Protein AF-A0A5Y0TAV6-F1 (afdb_monomer)

Mean predicted aligned error: 6.39 Å

pLDDT: mean 89.11, std 6.35, range [50.03, 96.44]

Solvent-accessible surface area (backbone atoms only — not comparable to full-atom values): 18145 Å² total; per-residue (Å²): 131,58,74,68,63,54,50,51,53,52,51,52,43,50,52,51,19,50,48,30,48,45,53,64,70,68,52,81,87,60,76,50,45,50,43,40,56,55,50,22,48,54,31,50,51,54,51,39,50,61,53,53,46,44,41,43,41,61,71,71,67,50,65,44,60,83,47,82,19,27,3,62,77,58,54,68,76,37,72,18,38,61,41,57,58,70,48,45,49,19,23,52,49,36,69,60,61,59,66,50,58,57,51,18,51,60,63,46,41,58,33,11,49,44,63,53,49,50,41,47,58,50,29,19,64,72,42,20,57,47,51,30,52,50,36,23,52,54,13,27,76,55,64,23,37,39,63,26,56,52,42,21,74,76,66,34,68,70,55,10,52,52,41,37,52,51,52,50,53,50,49,53,53,51,50,51,54,52,49,51,53,51,30,65,69,30,39,73,23,22,34,52,40,40,28,55,59,52,45,53,63,51,11,36,49,47,16,47,35,46,68,69,75,44,64,83,52,56,69,61,50,50,54,52,47,51,54,52,50,53,45,32,56,56,51,12,50,55,34,45,71,30,87,81,52,18,66,82,32,47,37,52,50,69,58,44,48,53,50,50,54,53,49,50,52,53,57,73,73,46,40,36,61,38,42,56,36,33,35,23,29,54,49,28,55,58,55,53,48,50,54,51,50,51,52,54,48,35,67,72,67,47,47,65,45,85,68,48,55,63,39,88,28,48,78,13,75,28,91,87,58,74,49,46,57,73,69,49,49,56,63,49,35,13,49,66,11,52,42,73,66,45,34,46,46,23,8,51,50,52,18,17,25,33,56,21,51,69,65,113

Organism: Salmonella blockley (NCBI:txid57741)

Secondary structure (DSSP, 8-state):
--HHHHHHHHHHHHHHHHHHHHHHHH--SS--BHHHHHHHHHHHHHHHIIIIIHHIIIIIS---TTSBPHHHHT--SSSS----HHHHHHHHHHHH-SSHHHHHHHHHGGG-HHHHHHHHHHHIIIIIHHHHHHHHHHHHHTTT--HHHHHHHHH-HHHHHHHHHHHHHHHHHHHHHHHHHHHHHHTT-HHHHHHHHHHHHHHHHHHHIIIIISTT-HHHHHHHHHHHHHHHHHHHHHHHH-TTTGGGT---HHHHHHHHHHHHHHHHHS-TTTTHHHHHHHHHHHHHHHHHHHHHHHHHH--B--S-SS-GGGGS--SS--S-HHHHHHHHTHHHHS-HHHHHHHHHTGGGT-SBGGG-

Foldseek 3Di:
DDPVVVVVVLVVLVVLLVVLVCCVVVPAPDFAWVLSLLSNLVSLVVNLCVPVVCCCCCPVLNFDQVDFWLLRVVVPLFQQHADDLLLLVLLLCLLLPACLQVQLQVLVCLFPNQLLSCLLRCLARPPAVSLLLVLLSLLRVVSLDFPLVSLCVPVHDVRSVVSVVVLVVVVVVVCVVRLVVLLVVQAQQQLSQQLVVQLQVLLLVLLCCCPPVDPPPVVVSLVVLQVVSVVSNVVSVVQCPDPVNSVVRNDHSVVSSVVVVVVVVVCVPGGCSRGSSSSSSSVSCVVVVVVVVVSVVSVVVRDGDPTRRGDPCCPQPGPSGGDHCPPVSCVSSCSNRPDPSSSRCSRHRSSSHHRGSVSD

Structure (mmCIF, N/CA/C/O backbone):
data_AF-A0A5Y0TAV6-F1
#
_entry.id   AF-A0A5Y0TAV6-F1
#
loop_
_atom_site.group_PDB
_atom_site.id
_atom_site.type_symbol
_atom_site.label_atom_id
_atom_site.label_alt_id
_atom_site.label_comp_id
_atom_site.label_asym_id
_atom_site.label_entity_id
_atom_site.label_seq_id
_atom_site.pdbx_PDB_ins_code
_atom_site.Cartn_x
_atom_site.Cartn_y
_atom_site.Cartn_z
_atom_site.occupancy
_atom_site.B_iso_or_equiv
_atom_site.auth_seq_id
_atom_site.auth_comp_id
_atom_site.auth_asym_id
_atom_site.auth_atom_id
_atom_site.pdbx_PDB_model_num
ATOM 1 N N . MET A 1 1 ? -27.137 -18.743 0.165 1.00 50.03 1 MET A N 1
ATOM 2 C CA . MET A 1 1 ? -27.160 -18.630 1.646 1.00 50.03 1 MET A CA 1
ATOM 3 C C . MET A 1 1 ? -28.396 -17.861 2.091 1.00 50.03 1 MET A C 1
ATOM 5 O O . MET A 1 1 ? -28.483 -16.670 1.796 1.00 50.03 1 MET A O 1
ATOM 9 N N . ASN A 1 2 ? -29.324 -18.526 2.786 1.00 58.34 2 ASN A N 1
ATOM 10 C CA . ASN A 1 2 ? -30.492 -17.893 3.414 1.00 58.34 2 ASN A CA 1
ATOM 11 C C . ASN A 1 2 ? -30.077 -16.768 4.377 1.00 58.34 2 ASN A C 1
ATOM 13 O O . ASN A 1 2 ? -29.002 -16.830 4.979 1.00 58.34 2 ASN A O 1
ATOM 17 N N . LYS A 1 3 ? -30.931 -15.741 4.526 1.00 66.81 3 LYS A N 1
ATOM 18 C CA . LYS A 1 3 ? -30.677 -14.564 5.382 1.00 66.81 3 LYS A CA 1
ATOM 19 C C . LYS A 1 3 ? -30.266 -14.969 6.808 1.00 66.81 3 LYS A C 1
ATOM 21 O O . LYS A 1 3 ? -29.287 -14.433 7.311 1.00 66.81 3 LYS A O 1
ATOM 26 N N . SER A 1 4 ? -30.907 -15.983 7.392 1.00 68.50 4 SER A N 1
ATOM 27 C CA . SER A 1 4 ? -30.602 -16.493 8.741 1.00 68.50 4 SER A CA 1
ATOM 28 C C . SER A 1 4 ? -29.191 -17.079 8.875 1.00 68.50 4 SER A C 1
ATOM 30 O O . SER A 1 4 ? -28.500 -16.804 9.851 1.00 68.50 4 SER A O 1
ATOM 32 N N . GLY A 1 5 ? -28.708 -17.807 7.861 1.00 73.50 5 GLY A N 1
ATOM 33 C CA . GLY A 1 5 ? -27.348 -18.360 7.862 1.00 73.50 5 GLY A CA 1
ATOM 34 C C . GLY A 1 5 ? -26.266 -17.279 7.793 1.00 73.50 5 GLY A C 1
ATOM 35 O O . GLY A 1 5 ? -25.196 -17.439 8.367 1.00 73.50 5 GLY A O 1
ATOM 36 N N . LYS A 1 6 ? -26.553 -16.140 7.146 1.00 77.19 6 LYS A N 1
ATOM 37 C CA . LYS A 1 6 ? -25.634 -14.992 7.145 1.00 77.19 6 LYS A CA 1
ATOM 38 C C . LYS A 1 6 ? -25.535 -14.354 8.530 1.00 77.19 6 LYS A C 1
ATOM 40 O O . LYS A 1 6 ? -24.427 -14.048 8.950 1.00 77.19 6 LYS A O 1
ATOM 45 N N . TYR A 1 7 ? -26.654 -14.167 9.232 1.00 81.62 7 TYR A N 1
ATOM 46 C CA . TYR A 1 7 ? -26.637 -13.589 10.581 1.00 81.62 7 TYR A CA 1
ATOM 47 C C . TYR A 1 7 ? -25.876 -14.470 11.573 1.00 81.62 7 TYR A C 1
ATOM 49 O O . TYR A 1 7 ? -25.042 -13.949 12.302 1.00 81.62 7 TYR A O 1
ATOM 57 N N . LEU A 1 8 ? -26.064 -15.793 11.518 1.00 84.56 8 LEU A N 1
ATOM 58 C CA . LEU A 1 8 ? -25.333 -16.740 12.367 1.00 84.56 8 LEU A CA 1
ATOM 59 C C . LEU A 1 8 ? -23.810 -16.638 12.208 1.00 84.56 8 LEU A C 1
ATOM 61 O O . LEU A 1 8 ? -23.097 -16.613 13.207 1.00 84.56 8 LEU A O 1
ATOM 65 N N . VAL A 1 9 ? -23.310 -16.522 10.972 1.00 85.44 9 VAL A N 1
ATOM 66 C CA . VAL A 1 9 ? -21.867 -16.368 10.713 1.00 85.44 9 VAL A CA 1
ATOM 67 C C . VAL A 1 9 ? -21.326 -15.077 11.331 1.00 85.44 9 VAL A C 1
ATOM 69 O O . VAL A 1 9 ? -20.287 -15.105 11.984 1.00 85.44 9 VAL A O 1
ATOM 72 N N . TRP A 1 10 ? -22.031 -13.952 11.173 1.00 84.31 10 TRP A N 1
ATOM 73 C CA . TRP A 1 10 ? -21.591 -12.678 11.753 1.00 84.31 10 TRP A CA 1
ATOM 74 C C . TRP A 1 10 ? -21.674 -12.675 13.278 1.00 84.31 10 TRP A C 1
ATOM 76 O O . TRP A 1 10 ? -20.763 -12.169 13.922 1.00 84.31 10 TRP A O 1
ATOM 86 N N . THR A 1 11 ? -22.709 -13.280 13.864 1.00 84.38 11 THR A N 1
AT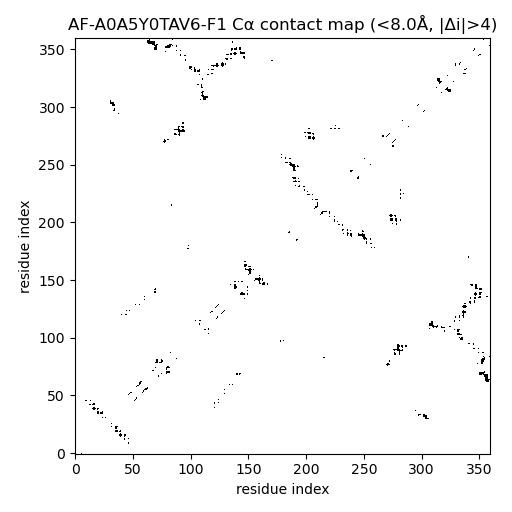OM 87 C CA . THR A 1 11 ? -22.809 -13.443 15.318 1.00 84.38 11 THR A CA 1
ATOM 88 C C . THR A 1 11 ? -21.656 -14.288 15.852 1.00 84.38 11 THR A C 1
ATOM 90 O O . THR A 1 11 ? -21.003 -13.873 16.805 1.00 84.38 11 THR A O 1
ATOM 93 N N . ALA A 1 12 ? -21.350 -15.423 15.218 1.00 86.75 12 ALA A N 1
ATOM 94 C CA . ALA A 1 12 ? -20.228 -16.270 15.614 1.00 86.75 12 ALA A CA 1
ATOM 95 C C . ALA A 1 12 ? -18.889 -15.520 15.533 1.00 86.75 12 ALA A C 1
ATOM 97 O O . ALA A 1 12 ? -18.087 -15.585 16.461 1.00 86.75 12 ALA A O 1
ATOM 98 N N . LEU A 1 13 ? -18.673 -14.758 14.459 1.00 86.69 13 LEU A N 1
ATOM 99 C CA . LEU A 1 13 ? -17.453 -13.979 14.255 1.00 86.69 13 LEU A CA 1
ATOM 100 C C . LEU A 1 13 ? -17.304 -12.848 15.287 1.00 86.69 13 LEU A C 1
ATOM 102 O O . LEU A 1 13 ? -16.211 -12.645 15.817 1.00 86.69 13 LEU A O 1
ATOM 106 N N . SER A 1 14 ? -18.401 -12.168 15.632 1.00 84.50 14 SER A N 1
ATOM 107 C CA . SER A 1 14 ? -18.432 -11.164 16.702 1.00 84.50 14 SER A CA 1
ATOM 108 C C . SER A 1 14 ? -18.160 -11.764 18.077 1.00 84.50 14 SER A C 1
ATOM 110 O O . SER A 1 14 ? -17.364 -11.206 18.827 1.00 84.50 14 SER A O 1
ATOM 112 N N . VAL A 1 15 ? -18.767 -12.909 18.404 1.00 88.00 15 VAL A N 1
ATOM 113 C CA . VAL A 1 15 ? -18.518 -13.615 19.673 1.00 88.00 15 VAL A CA 1
ATOM 114 C C . VAL A 1 15 ? -17.060 -14.058 19.764 1.00 88.00 15 VAL A C 1
ATOM 116 O O . VAL A 1 15 ? -16.420 -13.851 20.789 1.00 88.00 15 VAL A O 1
ATOM 119 N N . LEU A 1 16 ? -16.507 -14.601 18.679 1.00 88.94 16 LEU A N 1
ATOM 120 C CA . LEU A 1 16 ? -15.115 -15.036 18.617 1.00 88.94 16 LEU A CA 1
ATOM 121 C C . LEU A 1 16 ? -14.136 -13.861 18.766 1.00 88.94 16 LEU A C 1
ATOM 123 O O . LEU A 1 16 ? -13.165 -13.964 19.512 1.00 88.94 16 LEU A O 1
ATOM 127 N N . GLY A 1 17 ? -14.415 -12.725 18.119 1.00 80.94 17 GLY A N 1
ATOM 128 C CA . GLY A 1 17 ? -13.627 -11.501 18.281 1.00 80.94 17 GLY A CA 1
ATOM 129 C C . GLY A 1 17 ? -13.701 -10.936 19.702 1.00 80.94 17 GLY A C 1
ATOM 130 O O . GLY A 1 17 ? -12.670 -10.594 20.279 1.00 80.94 17 GLY A O 1
ATOM 131 N N . ALA A 1 18 ? -14.900 -10.894 20.290 1.00 83.25 18 ALA A N 1
ATOM 132 C CA . ALA A 1 18 ? -15.106 -10.447 21.666 1.00 83.25 18 ALA A CA 1
ATOM 133 C C . ALA A 1 18 ? -14.393 -11.359 22.673 1.00 83.25 18 ALA A C 1
ATOM 135 O O . ALA A 1 18 ? -13.759 -10.865 23.600 1.00 83.25 18 ALA A O 1
ATOM 136 N N . PHE A 1 19 ? -14.438 -12.676 22.464 1.00 87.06 19 PHE A N 1
ATOM 137 C CA . PHE A 1 19 ? -13.722 -13.637 23.296 1.00 87.06 19 PHE A CA 1
ATOM 138 C C . PHE A 1 19 ? -12.205 -13.473 23.171 1.00 87.06 19 PHE A C 1
ATOM 140 O O . PHE A 1 19 ? -11.520 -13.428 24.185 1.00 87.06 19 PHE A O 1
ATOM 147 N N . ALA A 1 20 ? -11.677 -13.318 21.953 1.00 81.25 20 ALA A N 1
ATOM 148 C CA . ALA A 1 20 ? -10.248 -13.104 21.733 1.00 81.25 20 ALA A CA 1
ATOM 149 C C . ALA A 1 20 ? -9.752 -11.808 22.397 1.00 81.25 20 ALA A C 1
ATOM 151 O O . ALA A 1 20 ? -8.752 -11.825 23.113 1.00 81.25 20 ALA A O 1
ATOM 152 N N . LEU A 1 21 ? -10.477 -10.697 22.221 1.00 81.06 21 LEU A N 1
ATOM 153 C CA . LEU A 1 21 ? -10.167 -9.427 22.885 1.00 81.06 21 LEU A CA 1
ATOM 154 C C . LEU A 1 21 ? -10.309 -9.521 24.408 1.00 81.06 21 LEU A C 1
ATOM 156 O O . LEU A 1 21 ? -9.454 -9.016 25.129 1.00 81.06 21 LEU A O 1
ATOM 160 N N . GLY A 1 22 ? -11.353 -10.192 24.900 1.00 76.94 22 GLY A N 1
ATOM 161 C CA . GLY A 1 22 ? -11.572 -10.425 26.326 1.00 76.94 22 GLY A CA 1
ATOM 162 C C . GLY A 1 22 ? -10.456 -11.260 26.951 1.00 76.94 22 GLY A C 1
ATOM 163 O O . GLY A 1 22 ? -9.942 -10.897 28.003 1.00 76.94 22 GLY A O 1
ATOM 164 N N . TYR A 1 23 ? -10.012 -12.317 26.272 1.00 80.31 23 TYR A N 1
ATOM 165 C CA . TYR A 1 23 ? -8.894 -13.150 26.709 1.00 80.31 23 TYR A CA 1
ATOM 166 C C . TYR A 1 23 ? -7.593 -12.342 26.808 1.00 80.31 23 TYR A C 1
ATOM 168 O O . TYR A 1 23 ? -6.884 -12.444 27.807 1.00 80.31 23 TYR A O 1
ATOM 176 N N . ILE A 1 24 ? -7.308 -11.490 25.814 1.00 77.69 24 ILE A N 1
ATOM 177 C CA . ILE A 1 24 ? -6.154 -10.576 25.846 1.00 77.69 24 ILE A CA 1
ATOM 178 C C . ILE A 1 24 ? -6.276 -9.573 27.005 1.00 77.69 24 ILE A C 1
ATOM 180 O O . ILE A 1 24 ? -5.294 -9.288 27.685 1.00 77.69 24 ILE A O 1
ATOM 184 N N . ALA A 1 25 ? -7.470 -9.022 27.236 1.00 76.56 25 ALA A N 1
ATOM 185 C CA . ALA A 1 25 ? -7.684 -7.967 28.223 1.00 76.56 25 ALA A CA 1
ATOM 186 C C . ALA A 1 25 ? -7.671 -8.463 29.681 1.00 76.56 25 ALA A C 1
ATOM 188 O O . ALA A 1 25 ? -7.225 -7.724 30.567 1.00 76.56 25 ALA A O 1
ATOM 189 N N . LEU A 1 26 ? -8.180 -9.677 29.927 1.00 77.75 26 LEU A N 1
ATOM 190 C CA . LEU A 1 26 ? -8.391 -10.239 31.265 1.00 77.75 26 LEU A CA 1
ATOM 191 C C . LEU A 1 26 ? -7.185 -11.034 31.787 1.00 77.75 26 LEU A C 1
ATOM 193 O O . LEU A 1 26 ? -6.941 -11.014 32.991 1.00 77.75 26 LEU A O 1
ATOM 197 N N . ASN A 1 27 ? -6.388 -11.667 30.919 1.00 73.56 27 ASN A N 1
ATOM 198 C CA . ASN A 1 27 ? -5.202 -12.427 31.340 1.00 73.56 27 ASN A CA 1
ATOM 199 C C . ASN A 1 27 ? -3.977 -11.526 31.533 1.00 73.56 27 ASN A C 1
ATOM 201 O O . ASN A 1 27 ? -2.995 -11.582 30.791 1.00 73.56 27 ASN A O 1
ATOM 205 N N . ARG A 1 28 ? -4.031 -10.676 32.561 1.00 61.44 28 ARG A N 1
ATOM 206 C CA . ARG A 1 28 ? -2.905 -9.830 32.976 1.00 61.44 28 ARG A CA 1
ATOM 207 C C . ARG A 1 28 ? -1.970 -10.622 33.894 1.00 61.44 28 ARG A C 1
ATOM 209 O O . ARG A 1 28 ? -2.218 -10.706 35.090 1.00 61.44 28 ARG A O 1
ATOM 216 N N . GLY A 1 29 ? -0.902 -11.193 33.335 1.00 60.44 29 GLY A N 1
ATOM 217 C CA . GLY A 1 29 ? 0.145 -11.895 34.098 1.00 60.44 29 GLY A CA 1
ATOM 218 C C . GLY A 1 29 ? 0.622 -13.211 33.479 1.00 60.44 29 GLY A C 1
ATOM 219 O O . GLY A 1 29 ? 1.705 -13.677 33.819 1.00 60.44 29 GLY A O 1
ATOM 220 N N . GLU A 1 30 ? -0.134 -13.772 32.533 1.00 61.19 30 GLU A N 1
ATOM 221 C CA . GLU A 1 30 ? 0.256 -14.960 31.767 1.00 61.19 30 GLU A CA 1
ATOM 222 C C . GLU A 1 30 ? 0.753 -14.590 30.362 1.00 61.19 30 GLU A C 1
ATOM 224 O O . GLU A 1 30 ? 0.388 -13.561 29.790 1.00 61.19 30 GLU A O 1
ATOM 229 N N . GLN A 1 31 ? 1.607 -15.442 29.795 1.00 66.25 31 GLN A N 1
ATOM 230 C CA . GLN A 1 31 ? 2.136 -15.282 28.441 1.00 66.25 31 GLN A CA 1
ATOM 231 C C . GLN A 1 31 ? 1.006 -15.469 27.413 1.00 66.25 31 GLN A C 1
ATOM 233 O O . GLN A 1 31 ? 0.574 -16.590 27.141 1.00 66.25 31 GLN A O 1
ATOM 238 N N . ILE A 1 32 ? 0.517 -14.371 26.829 1.00 77.00 32 ILE A N 1
ATOM 239 C CA . ILE A 1 32 ? -0.556 -14.400 25.825 1.00 77.00 32 ILE A CA 1
ATOM 240 C C . ILE A 1 32 ? -0.008 -14.917 24.493 1.00 77.00 32 ILE A C 1
ATOM 242 O O . ILE A 1 32 ? 1.072 -14.539 24.040 1.00 77.00 32 ILE A O 1
ATOM 246 N N . ASN A 1 33 ? -0.782 -15.772 23.831 1.00 82.75 33 ASN A N 1
ATOM 247 C CA . ASN A 1 33 ? -0.443 -16.268 22.506 1.00 82.75 33 ASN A CA 1
ATOM 248 C C . ASN A 1 33 ? -0.683 -15.210 21.417 1.00 82.75 33 ASN A C 1
ATOM 250 O O . ASN A 1 33 ? -1.768 -14.625 21.363 1.00 82.75 33 ASN A O 1
ATOM 254 N N . ALA A 1 34 ? 0.261 -15.045 20.487 1.00 85.12 34 ALA A N 1
ATOM 255 C CA . ALA A 1 34 ? 0.100 -14.155 19.332 1.00 85.12 34 ALA A CA 1
ATOM 256 C C . ALA A 1 34 ? -1.116 -14.519 18.455 1.00 85.12 34 ALA A C 1
ATOM 258 O O . ALA A 1 34 ? -1.689 -13.649 17.795 1.00 85.12 34 ALA A O 1
ATOM 259 N N . LEU A 1 35 ? -1.560 -15.783 18.502 1.00 87.56 35 LEU A N 1
ATOM 260 C CA . LEU A 1 35 ? -2.797 -16.267 17.887 1.00 87.56 35 LEU A CA 1
ATOM 261 C C . LEU A 1 35 ? -4.001 -15.370 18.206 1.00 87.56 35 LEU A C 1
ATOM 263 O O . LEU A 1 35 ? -4.763 -15.019 17.306 1.00 87.56 35 LEU A O 1
ATOM 267 N N . TRP A 1 36 ? -4.168 -14.979 19.471 1.00 86.25 36 TRP A N 1
ATOM 268 C CA . TRP A 1 36 ? -5.327 -14.197 19.900 1.00 86.25 36 TRP A CA 1
ATOM 269 C C . TRP A 1 36 ? -5.347 -12.811 19.265 1.00 86.25 36 TRP A C 1
ATOM 271 O O . TRP A 1 36 ? -6.414 -12.339 18.881 1.00 86.25 36 TRP A O 1
ATOM 281 N N . ILE A 1 37 ? -4.177 -12.190 19.086 1.00 87.62 37 ILE A N 1
ATOM 282 C CA . ILE A 1 37 ? -4.056 -10.885 18.426 1.00 87.62 37 ILE A CA 1
ATOM 283 C C . ILE A 1 37 ? -4.461 -10.997 16.957 1.00 87.62 37 ILE A C 1
ATOM 285 O O . ILE A 1 37 ? -5.249 -10.182 16.475 1.00 87.62 37 ILE A O 1
ATOM 289 N N . VAL A 1 38 ? -3.969 -12.017 16.246 1.00 88.88 38 VAL A N 1
ATOM 290 C CA . VAL A 1 38 ? -4.314 -12.239 14.832 1.00 88.88 38 VAL A CA 1
ATOM 291 C C . VAL A 1 38 ? -5.818 -12.460 14.678 1.00 88.88 38 VAL A C 1
ATOM 293 O O . VAL A 1 38 ? -6.459 -11.804 13.857 1.00 88.88 38 VAL A O 1
ATOM 296 N N . VAL A 1 39 ? -6.396 -13.332 15.505 1.00 89.38 39 VAL A N 1
ATOM 297 C CA . VAL A 1 39 ? -7.831 -13.641 15.478 1.00 89.38 39 VAL A CA 1
ATOM 298 C C . VAL A 1 39 ? -8.675 -12.404 15.792 1.00 89.38 39 VAL A C 1
ATOM 300 O O . VAL A 1 39 ? -9.596 -12.088 15.038 1.00 89.38 39 VAL A O 1
ATOM 303 N N . ALA A 1 40 ? -8.338 -11.667 16.855 1.00 89.81 40 ALA A N 1
ATOM 304 C CA . ALA A 1 40 ? -9.022 -10.429 17.213 1.00 89.81 40 ALA A CA 1
ATOM 305 C C . ALA A 1 40 ? -8.965 -9.407 16.068 1.00 89.81 40 ALA A C 1
ATOM 307 O O . ALA A 1 40 ? -9.991 -8.829 15.710 1.00 89.81 40 ALA A O 1
ATOM 308 N N . SER A 1 41 ? -7.794 -9.239 15.447 1.00 91.12 41 SER A N 1
ATOM 309 C CA . SER A 1 41 ? -7.593 -8.297 14.343 1.00 91.12 41 SER A CA 1
ATOM 310 C C . SER A 1 41 ? -8.451 -8.643 13.129 1.00 91.12 41 SER A C 1
ATOM 312 O O . SER A 1 41 ? -9.154 -7.782 12.601 1.00 91.12 41 SER A O 1
ATOM 314 N N . VAL A 1 42 ? -8.455 -9.915 12.717 1.00 91.25 42 VAL A N 1
ATOM 315 C CA . VAL A 1 42 ? -9.281 -10.392 11.597 1.00 91.25 42 VAL A CA 1
ATOM 316 C C . VAL A 1 42 ? -10.764 -10.169 11.887 1.00 91.25 42 VAL A C 1
ATOM 318 O O . VAL A 1 42 ? -11.483 -9.662 11.025 1.00 91.25 42 VAL A O 1
ATOM 321 N N . CYS A 1 43 ? -11.226 -10.486 13.098 1.00 92.62 43 CYS A N 1
ATOM 322 C CA . CYS A 1 43 ? -12.620 -10.267 13.467 1.00 92.62 43 CYS A CA 1
ATOM 323 C C . CYS A 1 43 ? -13.006 -8.786 13.429 1.00 92.62 43 CYS A C 1
ATOM 325 O O . CYS A 1 43 ? -14.012 -8.439 12.810 1.00 92.62 43 CYS A O 1
ATOM 327 N N . VAL A 1 44 ? -12.200 -7.913 14.042 1.00 93.00 44 VAL A N 1
ATOM 328 C CA . VAL A 1 44 ? -12.448 -6.464 14.067 1.00 93.00 44 VAL A CA 1
ATOM 329 C C . VAL A 1 44 ? -12.525 -5.907 12.648 1.00 93.00 44 VAL A C 1
ATOM 331 O O . VAL A 1 44 ? -13.505 -5.239 12.317 1.00 93.00 44 VAL A O 1
ATOM 334 N N . TYR A 1 45 ? -11.563 -6.228 11.779 1.00 92.06 45 TYR A N 1
ATOM 335 C CA . TYR A 1 45 ? -11.550 -5.703 10.413 1.00 92.06 45 TYR A CA 1
ATOM 336 C C . TYR A 1 45 ? -12.684 -6.252 9.543 1.00 92.06 45 TYR A C 1
ATOM 338 O O . TYR A 1 45 ? -13.262 -5.495 8.765 1.00 92.06 45 TYR A O 1
ATOM 346 N N . LEU A 1 46 ? -13.074 -7.524 9.690 1.00 91.94 46 LEU A N 1
ATOM 347 C CA . LEU A 1 46 ? -14.212 -8.084 8.949 1.00 91.94 46 LEU A CA 1
ATOM 348 C C . LEU A 1 46 ? -15.545 -7.455 9.374 1.00 91.94 46 LEU A C 1
ATOM 350 O O . LEU A 1 46 ? -16.376 -7.139 8.518 1.00 91.94 46 LEU A O 1
ATOM 354 N N . ILE A 1 47 ? -15.746 -7.242 10.679 1.00 91.88 47 ILE A N 1
ATOM 355 C CA . ILE A 1 47 ? -16.929 -6.555 11.218 1.00 91.88 47 ILE A CA 1
ATOM 356 C C . ILE A 1 47 ? -16.940 -5.102 10.737 1.00 91.88 47 ILE A C 1
ATOM 358 O O . ILE A 1 47 ? -17.937 -4.648 10.172 1.00 91.88 47 ILE A O 1
ATOM 362 N N . ALA A 1 48 ? -15.827 -4.385 10.892 1.00 93.44 48 ALA A N 1
ATOM 363 C CA . ALA A 1 48 ? -15.697 -2.998 10.465 1.00 93.44 48 ALA A CA 1
ATOM 364 C C . ALA A 1 48 ? -15.960 -2.831 8.962 1.00 93.44 48 ALA A C 1
ATOM 366 O O . ALA A 1 48 ? -16.804 -2.024 8.577 1.00 93.44 48 ALA A O 1
ATOM 367 N N . TYR A 1 49 ? -15.324 -3.642 8.112 1.00 90.94 49 TYR A N 1
ATOM 368 C CA . TYR A 1 49 ? -15.538 -3.626 6.664 1.00 90.94 49 TYR A CA 1
ATOM 369 C C . TYR A 1 49 ? -17.013 -3.849 6.305 1.00 90.94 49 TYR A C 1
ATOM 371 O O . TYR A 1 49 ? -17.586 -3.139 5.475 1.00 90.94 49 TYR A O 1
ATOM 379 N N . ARG A 1 50 ? -17.663 -4.816 6.965 1.00 91.06 50 ARG A N 1
ATOM 380 C CA . ARG A 1 50 ? -19.050 -5.173 6.672 1.00 91.06 50 ARG A CA 1
ATOM 381 C C . ARG A 1 50 ? -20.048 -4.120 7.135 1.00 91.06 50 ARG A C 1
ATOM 383 O O . ARG A 1 50 ? -20.978 -3.836 6.389 1.00 91.06 50 ARG A O 1
ATOM 390 N N . PHE A 1 51 ? -19.936 -3.611 8.356 1.00 92.38 51 PHE A N 1
ATOM 391 C CA . PHE A 1 51 ? -20.951 -2.717 8.918 1.00 92.38 51 PHE A CA 1
ATOM 392 C C . PHE A 1 51 ? -20.597 -1.255 8.684 1.00 92.38 51 PHE A C 1
ATOM 394 O O . PHE A 1 51 ? -21.385 -0.523 8.086 1.00 92.38 51 PHE A O 1
ATOM 401 N N . TYR A 1 52 ? -19.401 -0.848 9.100 1.00 93.75 52 TYR A N 1
ATOM 402 C CA . TYR A 1 52 ? -18.972 0.540 9.014 1.00 93.75 52 TYR A CA 1
ATOM 403 C C . TYR A 1 52 ? -18.582 0.924 7.584 1.00 93.75 52 TYR A C 1
ATOM 405 O O . TYR A 1 52 ? -19.110 1.898 7.057 1.00 93.75 52 TYR A O 1
ATOM 413 N N . GLY A 1 53 ? -17.789 0.099 6.894 1.00 91.50 53 GLY A N 1
ATOM 414 C CA . GLY A 1 53 ? -17.421 0.329 5.492 1.00 91.50 53 GLY A CA 1
ATOM 415 C C . GLY A 1 53 ? -18.639 0.436 4.567 1.00 91.50 53 GLY A C 1
ATOM 416 O O . GLY A 1 53 ? -18.745 1.372 3.775 1.00 91.50 53 GLY A O 1
ATOM 417 N N . LEU A 1 54 ? -19.629 -0.457 4.717 1.00 90.81 54 LEU A N 1
ATOM 418 C CA . LEU A 1 54 ? -20.879 -0.360 3.948 1.00 90.81 54 LEU A CA 1
ATOM 419 C C . LEU A 1 54 ? -21.740 0.842 4.330 1.00 90.81 54 LEU A C 1
ATOM 421 O O . LEU A 1 54 ? -22.432 1.371 3.458 1.00 90.81 54 LEU A O 1
ATOM 425 N N . TYR A 1 55 ? -21.735 1.257 5.597 1.00 94.50 55 TYR A N 1
ATOM 426 C CA . TYR A 1 55 ? -22.404 2.484 6.014 1.00 94.50 55 TYR A CA 1
ATOM 427 C C . TYR A 1 55 ? -21.771 3.699 5.328 1.00 94.50 55 TYR A C 1
ATOM 429 O O . TYR A 1 55 ? -22.490 4.455 4.677 1.00 94.50 55 TYR A O 1
ATOM 437 N N . ILE A 1 56 ? -20.442 3.837 5.376 1.00 94.69 56 ILE A N 1
ATOM 438 C CA . ILE A 1 56 ? -19.733 4.935 4.709 1.00 94.69 56 ILE A CA 1
ATOM 439 C C . ILE A 1 56 ? -20.014 4.915 3.202 1.00 94.69 56 ILE A C 1
ATOM 441 O O . ILE A 1 56 ? -20.472 5.915 2.654 1.00 94.69 56 ILE A O 1
ATOM 445 N N . ALA A 1 57 ? -19.860 3.768 2.538 1.00 93.88 57 ALA A N 1
ATOM 446 C CA . ALA A 1 57 ? -20.096 3.660 1.100 1.00 93.88 57 ALA A CA 1
ATOM 447 C C . ALA A 1 57 ? -21.544 4.011 0.702 1.00 93.88 57 ALA A C 1
ATOM 449 O O . ALA A 1 57 ? -21.779 4.780 -0.229 1.00 93.88 57 ALA A O 1
ATOM 450 N N . LYS A 1 58 ? -22.549 3.467 1.398 1.00 92.56 58 LYS A N 1
ATOM 451 C CA . LYS A 1 58 ? -23.951 3.606 0.969 1.00 92.56 58 LYS A CA 1
ATOM 452 C C . LYS A 1 58 ? -24.653 4.848 1.497 1.00 92.56 58 LYS A C 1
ATOM 454 O O . LYS A 1 58 ? -25.551 5.345 0.826 1.00 92.56 58 LYS A O 1
ATOM 459 N N . LYS A 1 59 ? -24.330 5.289 2.713 1.00 93.50 59 LYS A N 1
ATOM 460 C CA . LYS A 1 59 ? -25.039 6.383 3.392 1.00 93.50 59 LYS A CA 1
ATOM 461 C C . LYS A 1 59 ? -24.281 7.699 3.350 1.00 93.50 59 LYS A C 1
ATOM 463 O O . LYS A 1 59 ? -24.931 8.723 3.202 1.00 93.50 59 LYS A O 1
ATOM 468 N N . VAL A 1 60 ? -22.954 7.673 3.465 1.00 94.00 60 VAL A N 1
ATOM 469 C CA . VAL A 1 60 ? -22.140 8.899 3.469 1.00 94.00 60 VAL A CA 1
ATOM 470 C C . VAL A 1 60 ? -21.738 9.281 2.049 1.00 94.00 60 VAL A C 1
ATOM 472 O O . VAL A 1 60 ? -22.056 10.369 1.585 1.00 94.00 60 VAL A O 1
ATOM 475 N N . LEU A 1 61 ? -21.074 8.370 1.337 1.00 93.69 61 LEU A N 1
ATOM 476 C CA . LEU A 1 61 ? -20.545 8.637 -0.001 1.00 93.69 61 LEU A CA 1
ATOM 477 C C . LEU A 1 61 ? -21.571 8.424 -1.112 1.00 93.69 61 LEU A C 1
ATOM 479 O O . LEU A 1 61 ? -21.418 9.019 -2.179 1.00 93.69 61 LEU A O 1
ATOM 483 N N . ALA A 1 62 ? -22.598 7.605 -0.864 1.00 94.44 62 ALA A N 1
ATOM 484 C CA . ALA A 1 62 ? -23.599 7.204 -1.850 1.00 94.44 62 ALA A CA 1
ATOM 485 C C . ALA A 1 62 ? -22.939 6.741 -3.163 1.00 94.44 62 ALA A C 1
ATOM 487 O O . ALA A 1 62 ? -23.132 7.348 -4.215 1.00 94.44 62 ALA A O 1
ATOM 488 N N . VAL A 1 63 ? -22.098 5.704 -3.062 1.00 93.31 63 VAL A N 1
ATOM 489 C CA . VAL A 1 63 ? -21.370 5.118 -4.201 1.00 93.31 63 VAL A CA 1
ATOM 490 C C . VAL A 1 63 ? -22.334 4.761 -5.329 1.00 93.31 63 VAL A C 1
ATOM 492 O O . VAL A 1 63 ? -23.269 3.983 -5.119 1.00 93.31 63 VAL A O 1
ATOM 495 N N . ASP A 1 64 ? -22.066 5.289 -6.523 1.00 92.81 64 ASP A N 1
ATOM 496 C CA . ASP A 1 64 ? -22.898 5.098 -7.708 1.00 92.81 64 ASP A CA 1
ATOM 497 C C . ASP A 1 64 ? -22.108 4.420 -8.844 1.00 92.81 64 ASP A C 1
ATOM 499 O O . ASP A 1 64 ? -21.337 5.077 -9.550 1.00 92.81 64 ASP A O 1
ATOM 503 N N . PRO A 1 65 ? -22.315 3.108 -9.079 1.00 91.94 65 PRO A N 1
ATOM 504 C CA . PRO A 1 65 ? -21.646 2.377 -10.155 1.00 91.94 65 PRO A CA 1
ATOM 505 C C . PRO A 1 65 ? -21.956 2.893 -11.567 1.00 91.94 65 PRO A C 1
ATOM 507 O O . PRO A 1 65 ? -21.269 2.502 -12.507 1.00 91.94 65 PRO A O 1
ATOM 510 N N . THR A 1 66 ? -22.989 3.724 -11.740 1.00 92.25 66 THR A N 1
ATOM 511 C CA . THR A 1 66 ? -23.369 4.288 -13.044 1.00 92.25 66 THR A CA 1
ATOM 512 C C . THR A 1 66 ? -22.625 5.580 -13.372 1.00 92.25 66 THR A C 1
ATOM 514 O O . THR A 1 66 ? -22.610 6.015 -14.526 1.00 92.25 66 THR A O 1
ATOM 517 N N . ARG A 1 67 ? -21.958 6.190 -12.385 1.00 89.19 67 ARG A N 1
ATOM 518 C CA . ARG A 1 67 ? -21.225 7.437 -12.579 1.00 89.19 67 ARG A CA 1
ATOM 519 C C . ARG A 1 67 ? -19.911 7.195 -13.319 1.00 89.19 67 ARG A C 1
ATOM 521 O O . ARG A 1 67 ? -19.065 6.415 -12.880 1.00 89.19 67 ARG A O 1
ATOM 528 N N . MET A 1 68 ? -19.716 7.926 -14.416 1.00 88.69 68 MET A N 1
ATOM 529 C CA . MET A 1 68 ? -18.460 7.898 -15.167 1.00 88.69 68 MET A CA 1
ATOM 530 C C . MET A 1 68 ? -17.322 8.554 -14.379 1.00 88.69 68 MET A C 1
ATOM 532 O O . MET A 1 68 ? -17.369 9.734 -14.021 1.00 88.69 68 MET A O 1
ATOM 536 N N . THR A 1 69 ? -16.262 7.792 -14.164 1.00 94.56 69 THR A N 1
ATOM 537 C CA . THR A 1 69 ? -15.024 8.222 -13.509 1.00 94.56 69 THR A CA 1
ATOM 538 C C . THR A 1 69 ? -14.110 8.971 -14.486 1.00 94.56 69 THR A C 1
ATOM 540 O O . THR A 1 69 ? -14.291 8.882 -15.706 1.00 94.56 69 THR A O 1
ATOM 543 N N . PRO A 1 70 ? -13.107 9.717 -13.991 1.00 94.12 70 PRO A N 1
ATOM 544 C CA . PRO A 1 70 ? -12.151 10.396 -14.860 1.00 94.12 70 PRO A CA 1
ATOM 545 C C . PRO A 1 70 ? -11.326 9.436 -15.717 1.00 94.12 70 PRO A C 1
ATOM 547 O O . PRO A 1 70 ? -10.995 9.794 -16.839 1.00 94.12 70 PRO A O 1
ATOM 550 N N . ALA A 1 71 ? -11.082 8.204 -15.254 1.00 93.69 71 ALA A N 1
ATOM 551 C CA . ALA A 1 71 ? -10.433 7.168 -16.059 1.00 93.69 71 ALA A CA 1
ATOM 552 C C . ALA A 1 71 ? -11.135 6.942 -17.407 1.00 93.69 71 ALA A C 1
ATOM 554 O O . ALA A 1 71 ? -10.487 6.662 -18.407 1.00 93.69 71 ALA A O 1
ATOM 555 N N . VAL A 1 72 ? -12.468 7.048 -17.432 1.00 93.19 72 VAL A N 1
ATOM 556 C CA . VAL A 1 72 ? -13.274 6.872 -18.647 1.00 93.19 72 VAL A CA 1
ATOM 557 C C . VAL A 1 72 ? -13.441 8.197 -19.393 1.00 93.19 72 VAL A C 1
ATOM 559 O O . VAL A 1 72 ? -13.329 8.217 -20.614 1.00 93.19 72 VAL A O 1
ATOM 562 N N . ARG A 1 73 ? -13.696 9.301 -18.673 1.00 93.44 73 ARG A N 1
ATOM 563 C CA . ARG A 1 73 ? -13.972 10.622 -19.272 1.00 93.44 73 ARG A CA 1
ATOM 564 C C . ARG A 1 73 ? -12.749 11.257 -19.939 1.00 93.44 73 ARG A C 1
ATOM 566 O O . ARG A 1 73 ? -12.896 11.854 -20.998 1.00 93.44 73 ARG A O 1
ATOM 573 N N . HIS A 1 74 ? -11.572 11.104 -19.334 1.00 93.69 74 HIS A N 1
ATOM 574 C CA . HIS A 1 74 ? -10.312 11.724 -19.763 1.00 93.69 74 HIS A CA 1
ATOM 575 C C . HIS A 1 74 ? -9.298 10.687 -20.254 1.00 93.69 74 HIS A C 1
ATOM 577 O O . HIS A 1 74 ? -8.102 10.901 -20.121 1.00 93.69 74 HIS A O 1
ATOM 583 N N . ASN A 1 75 ? -9.769 9.547 -20.774 1.00 92.81 75 ASN A N 1
ATOM 584 C CA . ASN A 1 75 ? -8.922 8.409 -21.132 1.00 92.81 75 ASN A CA 1
ATOM 585 C C . ASN A 1 75 ? -7.860 8.788 -22.178 1.00 92.81 75 ASN A C 1
ATOM 587 O O . ASN A 1 75 ? -8.162 8.889 -23.368 1.00 92.81 75 ASN A O 1
ATOM 591 N N . ASP A 1 76 ? -6.623 8.978 -21.728 1.00 90.75 76 ASP A N 1
ATOM 592 C CA . ASP A 1 76 ? -5.484 9.414 -22.540 1.00 90.75 76 ASP A CA 1
ATOM 593 C C . ASP A 1 76 ? -4.562 8.249 -22.935 1.00 90.75 76 ASP A C 1
ATOM 595 O O . ASP A 1 76 ? -3.631 8.419 -23.722 1.00 90.75 76 ASP A O 1
ATOM 599 N N . GLY A 1 77 ? -4.815 7.044 -22.413 1.00 86.81 77 GLY A N 1
ATOM 600 C CA . GLY A 1 77 ? -3.960 5.880 -22.643 1.00 86.81 77 GLY A CA 1
ATOM 601 C C . GLY A 1 77 ? -2.613 5.924 -21.908 1.00 86.81 77 GLY A C 1
ATOM 602 O O . GLY A 1 77 ? -1.804 5.011 -22.104 1.00 86.81 77 GLY A O 1
ATOM 603 N N . LEU A 1 78 ? -2.377 6.940 -21.072 1.00 87.19 78 LEU A N 1
ATOM 604 C CA . LEU A 1 78 ? -1.148 7.179 -20.318 1.00 87.19 78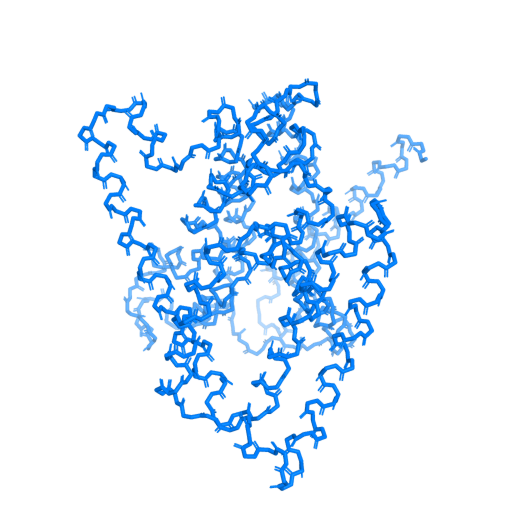 LEU A CA 1
ATOM 605 C C . LEU A 1 78 ? -1.420 7.107 -18.810 1.00 87.19 78 LEU A C 1
ATOM 607 O O . LEU A 1 78 ? -1.100 6.085 -18.194 1.00 87.19 78 LEU A O 1
ATOM 611 N N . ASP A 1 79 ? -2.044 8.149 -18.256 1.00 85.81 79 ASP A N 1
ATOM 612 C CA . ASP A 1 79 ? -2.336 8.316 -16.828 1.00 85.81 79 ASP A CA 1
ATOM 613 C C . ASP A 1 79 ? -3.793 7.978 -16.500 1.00 85.81 79 ASP A C 1
ATOM 615 O O . ASP A 1 79 ? -4.084 7.377 -15.461 1.00 85.81 79 ASP A O 1
ATOM 619 N N . TYR A 1 80 ? -4.718 8.345 -17.389 1.00 91.56 80 TYR A N 1
ATOM 620 C CA . TYR A 1 80 ? -6.138 8.047 -17.268 1.00 91.56 80 TYR A CA 1
ATOM 621 C C . TYR A 1 80 ? -6.462 6.818 -18.104 1.00 91.56 80 TYR A C 1
ATOM 623 O O . TYR A 1 80 ? -6.627 6.896 -19.320 1.00 91.56 80 TYR A O 1
ATOM 631 N N . VAL A 1 81 ? -6.547 5.658 -17.452 1.00 92.12 81 VAL A N 1
ATOM 632 C CA . VAL A 1 81 ? -6.809 4.386 -18.136 1.00 92.12 81 VAL A CA 1
ATOM 633 C C . VAL A 1 81 ? -7.679 3.479 -17.269 1.00 92.12 81 VAL A C 1
ATOM 635 O O . VAL A 1 81 ? -7.219 3.022 -16.217 1.00 92.12 81 VAL A O 1
ATOM 638 N N . PRO A 1 82 ? -8.904 3.123 -17.707 1.00 92.62 82 PRO A N 1
ATOM 639 C CA . PRO A 1 82 ? -9.746 2.180 -16.985 1.00 92.62 82 PRO A CA 1
ATOM 640 C C . PRO A 1 82 ? -9.022 0.843 -16.834 1.00 92.62 82 PRO A C 1
ATOM 642 O O . PRO A 1 82 ? -8.662 0.194 -17.818 1.00 92.62 82 PRO A O 1
ATOM 645 N N . THR A 1 83 ? -8.801 0.443 -15.589 1.00 91.12 83 THR A N 1
ATOM 646 C CA . THR A 1 83 ? -8.032 -0.748 -15.234 1.00 91.12 83 THR A CA 1
ATOM 647 C C . THR A 1 83 ? -8.935 -1.744 -14.516 1.00 91.12 83 THR A C 1
ATOM 649 O O . THR A 1 83 ? -9.865 -1.365 -13.805 1.00 91.12 83 THR A O 1
ATOM 652 N N . ASP A 1 84 ? -8.693 -3.042 -14.705 1.00 90.88 84 ASP A N 1
ATOM 653 C CA . ASP A 1 84 ? -9.474 -4.066 -14.012 1.00 90.88 84 ASP A CA 1
ATOM 654 C C . ASP A 1 84 ? -9.323 -3.957 -12.491 1.00 90.88 84 ASP A C 1
ATOM 656 O O . ASP A 1 84 ? -8.224 -3.745 -11.976 1.00 90.88 84 ASP A O 1
ATOM 660 N N . LYS A 1 85 ? -10.423 -4.188 -11.766 1.00 90.94 85 LYS A N 1
ATOM 661 C CA . LYS A 1 85 ? -10.495 -4.074 -10.306 1.00 90.94 85 LYS A CA 1
ATOM 662 C C . LYS A 1 85 ? -9.393 -4.850 -9.578 1.00 90.94 85 LYS A C 1
ATOM 664 O O . LYS A 1 85 ? -8.891 -4.369 -8.570 1.00 90.94 85 LYS A O 1
ATOM 669 N N . LYS A 1 86 ? -9.014 -6.045 -10.043 1.00 90.88 86 LYS A N 1
ATOM 670 C CA . LYS A 1 86 ? -7.992 -6.872 -9.377 1.00 90.88 86 LYS A CA 1
ATOM 671 C C . LYS A 1 86 ? -6.596 -6.286 -9.556 1.00 90.88 86 LYS A C 1
ATOM 673 O O . LYS A 1 86 ? -5.817 -6.271 -8.606 1.00 90.88 86 LYS A O 1
ATOM 678 N N . VAL A 1 87 ? -6.303 -5.800 -10.762 1.00 91.06 87 VAL A N 1
ATOM 679 C CA . VAL A 1 87 ? -5.026 -5.150 -11.079 1.00 91.06 87 VAL A CA 1
ATOM 680 C C . VAL A 1 87 ? -4.935 -3.817 -10.350 1.00 91.06 87 VAL A C 1
ATOM 682 O O . VAL A 1 87 ? -3.931 -3.561 -9.697 1.00 91.06 87 VAL A O 1
ATOM 685 N N . LEU A 1 88 ? -6.006 -3.020 -10.370 1.00 92.94 88 LEU A N 1
ATOM 686 C CA . LEU A 1 88 ? -6.077 -1.748 -9.658 1.00 92.94 88 LEU A CA 1
ATOM 687 C C . LEU A 1 88 ? -5.977 -1.928 -8.139 1.00 92.94 88 LEU A C 1
ATOM 689 O O . LEU A 1 88 ? -5.263 -1.171 -7.491 1.00 92.94 88 LEU A O 1
ATOM 693 N N . PHE A 1 89 ? -6.625 -2.952 -7.574 1.00 93.31 89 PHE A N 1
ATOM 694 C CA . PHE A 1 89 ? -6.467 -3.297 -6.161 1.00 93.31 89 PHE A CA 1
ATOM 695 C C . PHE A 1 89 ? -5.007 -3.602 -5.829 1.00 93.31 89 PHE A C 1
ATOM 697 O O . PHE A 1 89 ? -4.490 -3.067 -4.855 1.00 93.31 89 PHE A O 1
ATOM 704 N N . GLY A 1 90 ? -4.330 -4.422 -6.640 1.00 91.81 90 GLY A N 1
ATOM 705 C CA . GLY A 1 90 ? -2.911 -4.701 -6.430 1.00 91.81 90 GLY A CA 1
ATOM 706 C C . GLY A 1 90 ? -2.029 -3.468 -6.623 1.00 91.81 90 GLY A C 1
ATOM 707 O O . GLY A 1 90 ? -1.123 -3.239 -5.829 1.00 91.81 90 GLY A O 1
ATOM 708 N N . HIS A 1 91 ? -2.328 -2.624 -7.612 1.00 92.69 91 HIS A N 1
ATOM 709 C CA . HIS A 1 91 ? -1.623 -1.362 -7.810 1.00 92.69 91 HIS A CA 1
ATOM 710 C C . HIS A 1 91 ? -1.748 -0.449 -6.585 1.00 92.69 91 HIS A C 1
ATOM 712 O O . HIS A 1 91 ? -0.740 -0.068 -5.995 1.00 92.69 91 HIS A O 1
ATOM 718 N N . HIS A 1 92 ? -2.978 -0.181 -6.140 1.00 93.25 92 HIS A N 1
ATOM 719 C CA . HIS A 1 92 ? -3.242 0.632 -4.957 1.00 93.25 92 HIS A CA 1
ATOM 720 C C . HIS A 1 92 ? -2.593 0.028 -3.707 1.00 93.25 92 HIS A C 1
ATOM 722 O O . HIS A 1 92 ? -1.842 0.708 -3.012 1.00 93.25 92 HIS A O 1
ATOM 728 N N . PHE A 1 93 ? -2.826 -1.266 -3.453 1.00 91.44 93 PHE A N 1
ATOM 729 C CA . PHE A 1 93 ? -2.280 -1.975 -2.300 1.00 91.44 93 PHE A CA 1
ATOM 730 C C . PHE A 1 93 ? -0.755 -1.915 -2.274 1.00 91.44 93 PHE A C 1
ATOM 732 O O . PHE A 1 93 ? -0.178 -1.566 -1.248 1.00 91.44 93 PHE A O 1
ATOM 739 N N . ALA A 1 94 ? -0.075 -2.226 -3.379 1.00 89.56 94 ALA A N 1
ATOM 740 C CA . ALA A 1 94 ? 1.379 -2.220 -3.392 1.00 89.56 94 ALA A CA 1
ATOM 741 C C . ALA A 1 94 ? 1.959 -0.804 -3.321 1.00 89.56 94 ALA A C 1
ATOM 743 O O . ALA A 1 94 ? 3.023 -0.659 -2.715 1.00 89.56 94 ALA A O 1
ATOM 744 N N . ALA A 1 95 ? 1.269 0.200 -3.873 1.00 88.19 95 ALA A N 1
ATOM 745 C CA . ALA A 1 95 ? 1.661 1.598 -3.760 1.00 88.19 95 ALA A CA 1
ATOM 746 C C . ALA A 1 95 ? 1.638 2.064 -2.298 1.00 88.19 95 ALA A C 1
ATOM 748 O O . ALA A 1 95 ? 2.586 2.707 -1.865 1.00 88.19 95 ALA A O 1
ATOM 749 N N . ILE A 1 96 ? 0.622 1.689 -1.511 1.00 87.25 96 ILE A N 1
ATOM 750 C CA . ILE A 1 96 ? 0.501 2.105 -0.102 1.00 87.25 96 ILE A CA 1
ATOM 751 C C . ILE A 1 96 ? 1.244 1.191 0.890 1.00 87.25 96 ILE A C 1
ATOM 753 O O . ILE A 1 96 ? 1.650 1.636 1.971 1.00 87.25 96 ILE A O 1
ATOM 757 N N . ALA A 1 97 ? 1.436 -0.086 0.543 1.00 83.25 97 ALA A N 1
ATOM 758 C CA . ALA A 1 97 ? 2.121 -1.080 1.365 1.00 83.25 97 ALA A CA 1
ATOM 759 C C . ALA A 1 97 ? 3.645 -0.916 1.252 1.00 83.25 97 ALA A C 1
ATOM 761 O O . ALA A 1 97 ? 4.314 -1.638 0.508 1.00 83.25 97 ALA A O 1
ATOM 762 N N . GLY A 1 98 ? 4.187 0.067 1.969 1.00 75.44 98 GLY A N 1
ATOM 763 C CA . GLY A 1 98 ? 5.627 0.317 2.092 1.00 75.44 98 GLY A CA 1
ATOM 764 C C . GLY A 1 98 ? 6.260 -0.330 3.329 1.00 75.44 98 GLY A C 1
ATOM 765 O O . GLY A 1 98 ? 5.675 -1.198 3.970 1.00 75.44 98 GLY A O 1
ATOM 766 N N . ALA A 1 99 ? 7.456 0.134 3.700 1.00 72.88 99 ALA A N 1
ATOM 767 C CA . ALA A 1 99 ? 8.134 -0.276 4.936 1.00 72.88 99 ALA A CA 1
ATOM 768 C C . ALA A 1 99 ? 7.542 0.378 6.204 1.00 72.88 99 ALA A C 1
ATOM 770 O O . ALA A 1 99 ? 7.748 -0.117 7.310 1.00 72.88 99 ALA A O 1
ATOM 771 N N . GLY A 1 100 ? 6.787 1.474 6.051 1.00 74.44 100 GLY A N 1
ATOM 772 C CA . GLY A 1 100 ? 6.190 2.231 7.159 1.00 74.44 100 GLY A CA 1
ATOM 773 C C . GLY A 1 100 ? 5.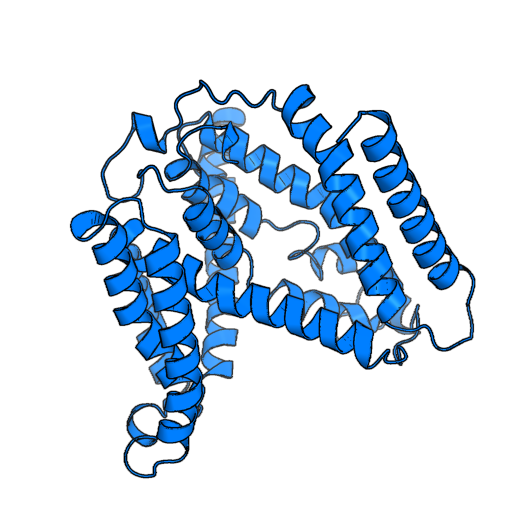365 1.383 8.142 1.00 74.44 100 GLY A C 1
ATOM 774 O O . GLY A 1 100 ? 5.627 1.471 9.341 1.00 74.44 100 GLY A O 1
ATOM 775 N N . PRO A 1 101 ? 4.447 0.513 7.672 1.00 75.88 101 PRO A N 1
ATOM 776 C CA . PRO A 1 101 ? 3.674 -0.388 8.533 1.00 75.88 101 PRO A CA 1
ATOM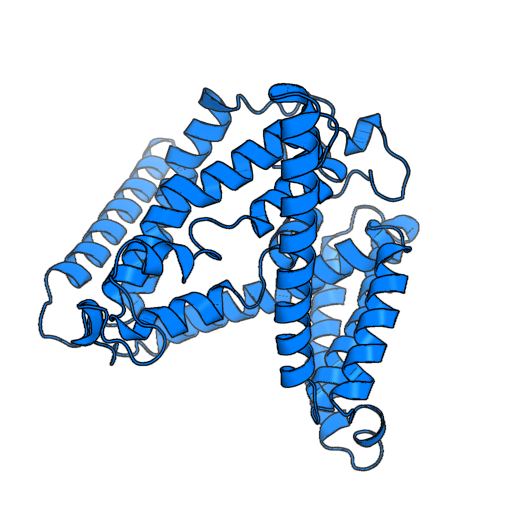 777 C C . PRO A 1 101 ? 4.494 -1.418 9.318 1.00 75.88 101 PRO A C 1
ATOM 779 O O . PRO A 1 101 ? 3.969 -2.012 10.251 1.00 75.88 101 PRO A O 1
ATOM 782 N N . LEU A 1 102 ? 5.762 -1.648 8.960 1.00 79.44 102 LEU A N 1
ATOM 783 C CA . LEU A 1 102 ? 6.669 -2.510 9.724 1.00 79.44 102 LEU A CA 1
ATOM 784 C C . LEU A 1 102 ? 7.485 -1.690 10.724 1.00 79.44 102 LEU A C 1
ATOM 786 O O . LEU A 1 102 ? 7.571 -2.044 11.895 1.00 79.44 102 LEU A O 1
ATOM 790 N N . VAL A 1 103 ? 8.058 -0.574 10.270 1.00 82.25 103 VAL A N 1
ATOM 791 C CA . VAL A 1 103 ? 8.941 0.263 11.090 1.00 82.25 103 VAL A CA 1
ATOM 792 C C . VAL A 1 103 ? 8.170 0.911 12.242 1.00 82.25 103 VAL A C 1
ATOM 794 O O . VAL A 1 103 ? 8.603 0.808 13.383 1.00 82.25 103 VAL A O 1
ATOM 797 N N . GLY A 1 104 ? 7.008 1.517 11.980 1.00 86.00 104 GLY A N 1
ATOM 798 C CA . GLY A 1 104 ? 6.230 2.234 12.998 1.00 86.00 104 GLY A CA 1
ATOM 799 C C . GLY A 1 104 ? 5.889 1.374 14.224 1.00 86.00 104 GLY A C 1
ATOM 800 O O . GLY A 1 104 ? 6.282 1.733 15.334 1.00 86.00 104 GLY A O 1
ATOM 801 N N . PRO A 1 105 ? 5.223 0.214 14.058 1.00 88.12 105 PRO A N 1
ATOM 802 C CA . PRO A 1 105 ? 4.917 -0.681 15.174 1.00 88.12 105 PRO A CA 1
ATOM 803 C C . PRO A 1 105 ? 6.153 -1.197 15.914 1.00 88.12 105 PRO A C 1
ATOM 805 O O . PRO A 1 105 ? 6.106 -1.324 17.133 1.00 88.12 105 PRO A O 1
ATOM 808 N N . VAL A 1 106 ? 7.264 -1.455 15.214 1.00 88.00 106 VAL A N 1
ATOM 809 C CA . VAL A 1 106 ? 8.521 -1.884 15.850 1.00 88.00 106 VAL A CA 1
ATOM 810 C C . VAL A 1 106 ? 9.104 -0.774 16.726 1.00 88.00 106 VAL A C 1
ATOM 812 O O . VAL A 1 106 ? 9.501 -1.043 17.856 1.00 88.00 106 VAL A O 1
ATOM 815 N N . LEU A 1 107 ? 9.107 0.477 16.254 1.00 87.81 107 LEU A N 1
ATOM 816 C CA . LEU A 1 107 ? 9.559 1.621 17.053 1.00 87.81 107 LEU A CA 1
ATOM 817 C C . LEU A 1 107 ? 8.617 1.890 18.238 1.00 87.81 107 LEU A C 1
ATOM 819 O O . LEU A 1 107 ? 9.070 2.209 19.333 1.00 87.81 107 LEU A O 1
ATOM 823 N N . ALA A 1 108 ? 7.306 1.734 18.041 1.00 89.19 108 ALA A N 1
ATOM 824 C CA . ALA A 1 108 ? 6.299 1.910 19.085 1.00 89.19 108 ALA A CA 1
ATOM 825 C C . ALA A 1 108 ? 6.290 0.780 20.126 1.00 89.19 108 ALA A C 1
ATOM 827 O O . ALA A 1 108 ? 5.873 1.004 21.261 1.00 89.19 108 ALA A O 1
ATOM 828 N N . ALA A 1 109 ? 6.790 -0.412 19.779 1.00 89.50 109 ALA A N 1
ATOM 829 C CA . ALA A 1 109 ? 6.873 -1.550 20.692 1.00 89.50 109 ALA A CA 1
ATOM 830 C C . ALA A 1 109 ? 7.732 -1.261 21.933 1.00 89.50 109 ALA A C 1
ATOM 832 O O . ALA A 1 109 ? 7.592 -1.963 22.934 1.00 89.50 109 ALA A O 1
ATOM 833 N N . GLN A 1 110 ? 8.557 -0.201 21.914 1.00 89.75 110 GLN A N 1
ATOM 834 C CA . GLN A 1 110 ? 9.248 0.287 23.107 1.00 89.75 110 GLN A CA 1
ATOM 835 C C . GLN A 1 110 ? 8.290 0.602 24.261 1.00 89.75 110 GLN A C 1
ATOM 837 O O . GLN A 1 110 ? 8.740 0.562 25.392 1.00 89.75 110 GLN A O 1
ATOM 842 N N . MET A 1 111 ? 7.016 0.914 23.977 1.00 88.31 111 MET A N 1
ATOM 843 C CA . MET A 1 111 ? 5.960 1.222 24.952 1.00 88.31 111 MET A CA 1
ATOM 844 C C . MET A 1 111 ? 5.104 -0.008 25.321 1.00 88.31 111 MET A C 1
ATOM 846 O O . MET A 1 111 ? 4.115 0.103 26.045 1.00 88.31 111 MET A O 1
ATOM 850 N N . GLY A 1 112 ? 5.477 -1.195 24.840 1.00 90.00 112 GLY A N 1
ATOM 851 C CA . GLY A 1 112 ? 4.684 -2.420 24.927 1.00 90.00 112 GLY A CA 1
ATOM 852 C C . GLY A 1 112 ? 3.788 -2.626 23.706 1.00 90.00 112 GLY A C 1
ATOM 853 O O . GLY A 1 112 ? 3.618 -1.741 22.866 1.00 90.00 112 GLY A O 1
ATOM 854 N N . TYR A 1 113 ? 3.215 -3.825 23.578 1.00 89.56 113 TYR A N 1
ATOM 855 C CA . TYR A 1 113 ? 2.423 -4.167 22.389 1.00 89.56 113 TYR A CA 1
ATOM 856 C C . TYR A 1 113 ? 0.999 -3.587 22.420 1.00 89.56 113 TYR A C 1
ATOM 858 O O . TYR A 1 113 ? 0.399 -3.381 21.364 1.00 89.56 113 TYR A O 1
ATOM 866 N N . LEU A 1 114 ? 0.433 -3.343 23.610 1.00 89.81 114 LEU A N 1
ATOM 867 C CA . LEU A 1 114 ? -0.996 -3.061 23.769 1.00 89.81 114 LEU A CA 1
ATOM 868 C C . LEU A 1 114 ? -1.419 -1.711 23.162 1.00 89.81 114 LEU A C 1
ATOM 870 O O . LEU A 1 114 ? -2.398 -1.705 22.412 1.00 89.81 114 LEU A O 1
ATOM 874 N N . PRO A 1 115 ? -0.720 -0.580 23.406 1.00 90.56 115 PRO A N 1
ATOM 875 C CA . PRO A 1 115 ? -1.132 0.702 22.838 1.00 90.56 115 PRO A CA 1
ATOM 876 C C . PRO A 1 115 ? -1.075 0.703 21.311 1.00 90.56 115 PRO A C 1
ATOM 878 O O . PRO A 1 115 ? -2.024 1.129 20.653 1.00 90.56 115 PRO A O 1
ATOM 881 N N . GLY A 1 116 ? 0.009 0.161 20.745 1.00 89.94 116 GLY A N 1
ATOM 882 C CA . GLY A 1 116 ? 0.171 0.033 19.300 1.00 89.94 116 GLY A CA 1
ATOM 883 C C . GLY A 1 116 ? -0.893 -0.868 18.677 1.00 89.94 116 GLY A C 1
ATOM 884 O O . GLY A 1 116 ? -1.467 -0.511 17.653 1.00 89.94 116 GLY A O 1
ATOM 885 N N . MET A 1 117 ? -1.225 -1.991 19.323 1.00 90.25 117 MET A N 1
ATOM 886 C CA . MET A 1 117 ? -2.301 -2.882 18.881 1.00 90.25 117 MET A CA 1
ATOM 887 C C . MET A 1 117 ? -3.661 -2.174 18.873 1.00 90.25 117 MET A C 1
ATOM 889 O O . MET A 1 117 ? -4.371 -2.246 17.874 1.00 90.25 117 MET A O 1
ATOM 893 N N . ILE A 1 118 ? -4.026 -1.467 19.948 1.00 90.50 118 ILE A N 1
ATOM 894 C CA . ILE A 1 118 ? -5.298 -0.729 20.017 1.00 90.50 118 ILE A CA 1
ATOM 895 C C . ILE A 1 118 ? -5.357 0.331 18.920 1.00 90.50 118 ILE A C 1
ATOM 897 O O . ILE A 1 118 ? -6.373 0.447 18.239 1.00 90.50 118 ILE A O 1
ATOM 901 N N . TRP A 1 119 ? -4.274 1.083 18.727 1.00 91.88 119 TRP A N 1
ATOM 902 C CA . TRP A 1 119 ? -4.226 2.126 17.712 1.00 91.88 119 TRP A CA 1
ATOM 903 C C . TRP A 1 119 ? -4.276 1.565 16.288 1.00 91.88 119 TRP A C 1
ATOM 905 O O . TRP A 1 119 ? -4.984 2.112 15.449 1.00 91.88 119 TRP A O 1
ATOM 915 N N . LEU A 1 120 ? -3.622 0.434 16.015 1.00 90.38 120 LEU A N 1
ATOM 916 C CA . LEU A 1 120 ? -3.767 -0.258 14.735 1.00 90.38 120 LEU A CA 1
ATOM 917 C C . LEU A 1 120 ? -5.213 -0.722 14.520 1.00 90.38 120 LEU A C 1
ATOM 919 O O . LEU A 1 120 ? -5.766 -0.491 13.457 1.00 90.38 120 LEU A O 1
ATOM 923 N N . LEU A 1 121 ? -5.875 -1.302 15.521 1.00 91.56 121 LEU A N 1
ATOM 924 C CA . LEU A 1 121 ? -7.253 -1.777 15.358 1.00 91.56 121 LEU A CA 1
ATOM 925 C C . LEU A 1 121 ? -8.266 -0.633 15.218 1.00 91.56 121 LEU A C 1
ATOM 927 O O . LEU A 1 121 ? -9.054 -0.609 14.274 1.00 91.56 121 LEU A O 1
ATOM 931 N N . ALA A 1 122 ? -8.261 0.310 16.157 1.00 91.88 122 ALA A N 1
ATOM 932 C CA . ALA A 1 122 ? -9.236 1.393 16.210 1.00 91.88 122 ALA A CA 1
ATOM 933 C C . ALA A 1 122 ? -8.908 2.514 15.218 1.00 91.88 122 ALA A C 1
ATOM 935 O O . ALA A 1 122 ? -9.803 3.012 14.539 1.00 91.88 122 ALA A O 1
ATOM 936 N N . GLY A 1 123 ? -7.634 2.891 15.104 1.00 91.19 123 GLY A N 1
ATOM 937 C CA . GLY A 1 123 ? -7.175 3.969 14.233 1.00 91.19 123 GLY A CA 1
ATOM 938 C C . GLY A 1 123 ? -7.364 3.648 12.751 1.00 91.19 123 GLY A C 1
ATOM 939 O O . GLY A 1 123 ? -7.910 4.482 12.033 1.00 91.19 123 GLY A O 1
ATOM 940 N N . VAL A 1 124 ? -7.038 2.423 12.302 1.00 90.50 124 VAL A N 1
ATOM 941 C CA . VAL A 1 124 ? -7.343 1.977 10.923 1.00 90.50 124 VAL A CA 1
ATOM 942 C C . VAL A 1 124 ? -8.838 2.123 10.645 1.00 90.50 124 VAL A C 1
ATOM 944 O O . VAL A 1 124 ? -9.230 2.683 9.624 1.00 90.50 124 VAL A O 1
ATOM 947 N N . VAL A 1 125 ? -9.676 1.589 11.541 1.00 92.12 125 VAL A N 1
ATOM 948 C CA . VAL A 1 125 ? -11.119 1.461 11.309 1.00 92.12 125 VAL A CA 1
ATOM 949 C C . VAL A 1 125 ? -11.820 2.811 11.332 1.00 92.12 125 VAL A C 1
ATOM 951 O O . VAL A 1 125 ? -12.661 3.057 10.474 1.00 92.12 125 VAL A O 1
ATOM 954 N N . LEU A 1 126 ? -11.512 3.656 12.317 1.00 91.44 126 LEU A N 1
ATOM 955 C CA . LEU A 1 126 ? -12.244 4.897 12.570 1.00 91.44 126 LEU A CA 1
ATOM 956 C C . LEU A 1 126 ? -11.654 6.104 11.840 1.00 91.44 126 LEU A C 1
ATOM 958 O O . LEU A 1 126 ? -12.390 7.050 11.575 1.00 91.44 126 LEU A O 1
ATOM 962 N N . ALA A 1 127 ? -10.356 6.084 11.529 1.00 90.56 127 ALA A N 1
ATOM 963 C CA . ALA A 1 127 ? -9.666 7.219 10.930 1.00 90.56 127 ALA A CA 1
ATOM 964 C C . ALA A 1 127 ? -9.105 6.879 9.544 1.00 90.56 127 ALA A C 1
ATOM 966 O O . ALA A 1 127 ? -9.641 7.368 8.556 1.00 90.56 127 ALA A O 1
ATOM 967 N N . GLY A 1 128 ? -8.085 6.027 9.436 1.00 89.62 128 GLY A N 1
ATOM 968 C CA . GLY A 1 128 ? -7.308 5.853 8.198 1.00 89.62 128 GLY A CA 1
ATOM 969 C C . GLY A 1 128 ? -8.113 5.347 7.019 1.00 89.62 128 GLY A C 1
ATOM 970 O O . GLY A 1 128 ? -8.200 6.024 6.000 1.00 89.62 128 GLY A O 1
ATOM 971 N N . ALA A 1 129 ? -8.772 4.197 7.175 1.00 90.06 129 ALA A N 1
ATOM 972 C CA . ALA A 1 129 ? -9.561 3.612 6.096 1.00 90.06 129 ALA A CA 1
ATOM 973 C C . ALA A 1 129 ? -10.700 4.544 5.658 1.00 90.06 129 ALA A C 1
ATOM 975 O O . ALA A 1 129 ? -11.028 4.608 4.476 1.00 90.06 129 ALA A O 1
ATOM 976 N N . VAL A 1 130 ? -11.291 5.290 6.599 1.00 92.06 130 VAL A N 1
ATOM 977 C CA . VAL A 1 130 ? -12.329 6.281 6.292 1.00 92.06 130 VAL A CA 1
ATOM 978 C C . VAL A 1 130 ? -11.730 7.464 5.545 1.00 92.06 130 VAL A C 1
ATOM 980 O O . VAL A 1 130 ? -12.260 7.844 4.508 1.00 92.06 130 VAL A O 1
ATOM 983 N N . GLN A 1 131 ? -10.627 8.029 6.033 1.00 92.88 131 GLN A N 1
ATOM 984 C CA . GLN A 1 131 ? -9.937 9.152 5.408 1.00 92.88 131 GLN A CA 1
ATOM 985 C C . GLN A 1 131 ? -9.550 8.823 3.966 1.00 92.88 131 GLN A C 1
ATOM 987 O O . GLN A 1 131 ? -9.909 9.574 3.060 1.00 92.88 131 GLN A O 1
ATOM 992 N N . ASP A 1 132 ? -8.869 7.702 3.743 1.00 92.31 132 ASP A N 1
ATOM 993 C CA . ASP A 1 132 ? -8.391 7.307 2.418 1.00 92.31 132 ASP A CA 1
ATOM 994 C C . ASP A 1 132 ? -9.559 7.068 1.458 1.00 92.31 132 ASP A C 1
ATOM 996 O O . ASP A 1 132 ? -9.555 7.559 0.327 1.00 92.31 132 ASP A O 1
ATOM 1000 N N . PHE A 1 133 ? -10.615 6.400 1.932 1.00 92.56 133 PHE A N 1
ATOM 1001 C CA . PHE A 1 133 ? -11.812 6.144 1.138 1.00 92.56 133 PHE A CA 1
ATOM 1002 C C . PHE A 1 133 ? -12.573 7.433 0.796 1.00 92.56 133 PHE A C 1
ATOM 1004 O O . PHE A 1 133 ? -12.995 7.622 -0.344 1.00 92.56 133 PHE A O 1
ATOM 1011 N N . MET A 1 134 ? -12.706 8.364 1.743 1.00 93.50 134 MET A N 1
ATOM 1012 C CA . MET A 1 134 ? -13.325 9.667 1.492 1.00 93.50 134 MET A CA 1
ATOM 1013 C C . MET A 1 134 ? -12.507 10.481 0.481 1.00 93.50 134 MET A C 1
ATOM 1015 O O . MET A 1 134 ? -13.073 11.010 -0.475 1.00 93.50 134 MET A O 1
ATOM 1019 N N . VAL A 1 135 ? -11.180 10.540 0.644 1.00 93.81 135 VAL A N 1
ATOM 1020 C CA . VAL A 1 135 ? -10.275 11.257 -0.270 1.00 93.81 135 VAL A CA 1
ATOM 1021 C C . VAL A 1 135 ? -10.323 10.661 -1.680 1.00 93.81 135 VAL A C 1
ATOM 1023 O O . VAL A 1 135 ? -10.395 11.417 -2.652 1.00 93.81 135 VAL A O 1
ATOM 1026 N N . LEU A 1 136 ? -10.366 9.329 -1.802 1.00 94.44 136 LEU A N 1
ATOM 1027 C CA . LEU A 1 136 ? -10.522 8.631 -3.081 1.00 94.44 136 LEU A CA 1
ATOM 1028 C C . LEU A 1 136 ? -11.776 9.086 -3.827 1.00 94.44 136 LEU A C 1
ATOM 1030 O O . LEU A 1 136 ? -11.712 9.426 -5.010 1.00 94.44 136 LEU A O 1
ATOM 1034 N N . PHE A 1 137 ? -12.917 9.133 -3.141 1.00 94.31 137 PHE A N 1
ATOM 1035 C CA . PHE A 1 137 ? -14.184 9.527 -3.753 1.00 94.31 137 PHE A CA 1
ATOM 1036 C C . PHE A 1 137 ? -14.259 11.015 -4.076 1.00 94.31 137 PHE A C 1
ATOM 1038 O O . PHE A 1 137 ? -14.752 11.379 -5.145 1.00 94.31 137 PHE A O 1
ATOM 1045 N N . VAL A 1 138 ? -13.755 11.874 -3.186 1.00 93.69 138 VAL A N 1
ATOM 1046 C CA . VAL A 1 138 ? -13.681 13.318 -3.440 1.00 93.69 138 VAL A CA 1
ATOM 1047 C C . VAL A 1 138 ? -12.839 13.581 -4.686 1.00 93.69 138 VAL A C 1
ATOM 1049 O O . VAL A 1 138 ? -13.310 14.259 -5.596 1.00 93.69 138 VAL A O 1
ATOM 1052 N N . SER A 1 139 ? -11.653 12.974 -4.786 1.00 94.81 139 SER A N 1
ATOM 1053 C CA . SER A 1 139 ? -10.801 13.129 -5.967 1.00 94.81 139 SER A CA 1
ATOM 1054 C C . SER A 1 139 ? -11.441 12.539 -7.228 1.00 94.81 139 SER A C 1
ATOM 1056 O O . SER A 1 139 ? -11.506 13.210 -8.256 1.00 94.81 139 SER A O 1
ATOM 1058 N N . THR A 1 140 ? -12.015 11.333 -7.161 1.00 94.69 140 THR A N 1
ATOM 1059 C CA . THR A 1 140 ? -12.690 10.694 -8.312 1.00 94.69 140 THR A CA 1
ATOM 1060 C C . THR A 1 140 ? -13.811 11.566 -8.881 1.00 94.69 140 THR A C 1
ATOM 1062 O O . THR A 1 140 ? -13.981 11.655 -10.097 1.00 94.69 140 THR A O 1
ATOM 1065 N N . ARG A 1 141 ? -14.555 12.266 -8.020 1.00 93.62 141 ARG A N 1
ATOM 1066 C CA . ARG A 1 141 ? -15.634 13.185 -8.422 1.00 93.62 141 ARG A CA 1
ATOM 1067 C C . ARG A 1 141 ? -15.133 14.556 -8.887 1.00 93.62 141 ARG A C 1
ATOM 1069 O O . ARG A 1 141 ? -15.904 15.303 -9.479 1.00 93.62 141 ARG A O 1
ATOM 1076 N N . ARG A 1 142 ? -13.856 14.864 -8.656 1.00 93.38 142 ARG A N 1
ATOM 1077 C CA . ARG A 1 142 ? -13.149 16.099 -9.033 1.00 93.38 142 ARG A CA 1
ATOM 1078 C C . ARG A 1 142 ? -12.042 15.814 -10.055 1.00 93.38 142 ARG A C 1
ATOM 1080 O O . ARG A 1 142 ? -10.962 16.387 -10.005 1.00 93.38 142 ARG A O 1
ATOM 1087 N N . ASP A 1 143 ? -12.315 14.894 -10.974 1.00 91.75 143 ASP A N 1
ATOM 1088 C CA . ASP A 1 143 ? -11.447 14.532 -12.099 1.00 91.75 143 ASP A CA 1
ATOM 1089 C C . ASP A 1 143 ? -10.067 13.943 -11.749 1.00 91.75 143 ASP A C 1
ATOM 1091 O O . ASP A 1 143 ? -9.165 13.963 -12.575 1.00 91.75 143 ASP A O 1
ATOM 1095 N N . GLY A 1 144 ? -9.890 13.362 -10.562 1.00 90.38 144 GLY A N 1
ATOM 1096 C CA . GLY A 1 144 ? -8.621 12.738 -10.172 1.00 90.38 144 GLY A CA 1
ATOM 1097 C C . GLY A 1 144 ? -7.535 13.745 -9.781 1.00 90.38 144 GLY A C 1
ATOM 1098 O O . GLY A 1 144 ? -6.345 13.476 -9.963 1.00 90.38 144 GLY A O 1
ATOM 1099 N N . ARG A 1 145 ? -7.945 14.922 -9.293 1.00 91.25 145 ARG A N 1
ATOM 1100 C CA . ARG A 1 145 ? -7.057 16.001 -8.837 1.00 91.25 145 ARG A CA 1
ATOM 1101 C C . ARG A 1 145 ? -6.303 15.631 -7.562 1.00 91.25 145 ARG A C 1
ATOM 1103 O O . ARG A 1 145 ? -6.821 14.918 -6.700 1.00 91.25 145 ARG A O 1
ATOM 1110 N N . SER A 1 146 ? -5.081 16.151 -7.423 1.00 90.25 146 SER A N 1
ATOM 1111 C CA . SER A 1 146 ? -4.284 15.907 -6.222 1.00 90.25 146 SER A CA 1
ATOM 1112 C C . SER A 1 146 ? -4.887 16.608 -5.007 1.00 90.25 146 SER A C 1
ATOM 1114 O O . SER A 1 146 ? -5.650 17.570 -5.121 1.00 90.25 146 SER A O 1
ATOM 1116 N N . LEU A 1 147 ? -4.492 16.158 -3.817 1.00 87.81 147 LEU A N 1
ATOM 1117 C CA . LEU A 1 147 ? -4.937 16.749 -2.557 1.00 87.81 147 LEU A CA 1
ATOM 1118 C C . LEU A 1 147 ? -4.695 18.269 -2.487 1.00 87.81 147 LEU A C 1
ATOM 1120 O O . LEU A 1 147 ? -5.547 19.002 -1.994 1.00 87.81 147 LEU A O 1
ATOM 1124 N N . GLY A 1 148 ? -3.570 18.757 -3.018 1.00 87.69 148 GLY A N 1
ATOM 1125 C CA . GLY A 1 148 ? -3.260 20.188 -3.026 1.00 87.69 148 GLY A CA 1
ATOM 1126 C C . GLY A 1 148 ? -4.172 20.997 -3.954 1.00 87.69 148 GLY A C 1
ATOM 1127 O O . GLY A 1 148 ? -4.608 22.088 -3.584 1.00 87.69 148 GLY A O 1
ATOM 1128 N N . GLU A 1 149 ? -4.529 20.456 -5.126 1.00 89.75 149 GLU A N 1
ATOM 1129 C CA . GLU A 1 149 ? -5.530 21.092 -5.991 1.00 89.75 149 GLU A CA 1
ATOM 1130 C C . GLU A 1 149 ? -6.918 21.100 -5.348 1.00 89.75 149 GLU A C 1
ATOM 1132 O O . GLU A 1 149 ? -7.612 22.108 -5.443 1.00 89.75 149 GLU A O 1
ATOM 1137 N N . LEU A 1 150 ? -7.312 20.022 -4.666 1.00 91.19 150 LEU A N 1
ATOM 1138 C CA . LEU A 1 150 ? -8.600 19.963 -3.968 1.00 91.19 150 LEU A CA 1
ATOM 1139 C C . LEU A 1 150 ? -8.694 21.045 -2.882 1.00 91.19 150 LEU A C 1
ATOM 1141 O O . LEU A 1 150 ? -9.688 21.762 -2.809 1.00 91.19 150 LEU A O 1
ATOM 1145 N N . VAL A 1 151 ? -7.634 21.233 -2.087 1.00 91.69 151 VAL A N 1
ATOM 1146 C CA . VAL A 1 151 ? -7.581 22.317 -1.088 1.00 91.69 151 VAL A CA 1
ATOM 1147 C C . VAL A 1 151 ? -7.668 23.689 -1.755 1.00 91.69 151 VAL A C 1
ATOM 1149 O O . VAL A 1 151 ? -8.349 24.578 -1.247 1.00 91.69 151 VAL A O 1
ATOM 1152 N N . LYS A 1 152 ? -7.015 23.870 -2.908 1.00 92.94 152 LYS A N 1
ATOM 1153 C CA . LYS A 1 152 ? -7.080 25.122 -3.671 1.00 92.94 152 LYS A CA 1
ATOM 1154 C C . LYS A 1 152 ? -8.504 25.457 -4.118 1.00 92.94 152 LYS A C 1
ATOM 1156 O O . LYS A 1 152 ? -8.882 26.626 -4.078 1.00 92.94 152 LYS A O 1
ATOM 1161 N N . GLU A 1 153 ? -9.268 24.460 -4.559 1.00 90.25 153 GLU A N 1
ATOM 1162 C CA . GLU A 1 153 ? -10.652 24.646 -5.008 1.00 90.25 153 GLU A CA 1
ATOM 1163 C C . GLU A 1 153 ? -11.603 24.999 -3.864 1.00 90.25 153 GLU A C 1
ATOM 1165 O O . GLU A 1 153 ? -12.484 25.832 -4.052 1.00 90.25 153 GLU A O 1
ATOM 1170 N N . GLU A 1 154 ? -11.411 24.404 -2.685 1.00 91.62 154 GLU A N 1
ATOM 1171 C CA . GLU A 1 154 ? -12.322 24.584 -1.547 1.00 91.62 154 GLU A CA 1
ATOM 1172 C C . GLU A 1 154 ? -11.957 25.793 -0.663 1.00 91.62 154 GLU A C 1
ATOM 1174 O O . GLU A 1 154 ? -12.837 26.458 -0.123 1.00 91.62 154 GLU A O 1
ATOM 1179 N N . MET A 1 155 ? -10.663 26.098 -0.501 1.00 93.31 155 MET A N 1
ATOM 1180 C CA . MET A 1 155 ? -10.166 27.113 0.447 1.00 93.31 155 MET A CA 1
ATOM 1181 C C . MET A 1 155 ? -9.488 28.317 -0.227 1.00 93.31 155 MET A C 1
ATOM 1183 O O . MET A 1 155 ? -9.055 29.251 0.451 1.00 93.31 155 MET A O 1
ATOM 1187 N N . GLY A 1 156 ? -9.383 28.316 -1.557 1.00 93.69 156 GLY A N 1
ATOM 1188 C CA . GLY A 1 156 ? -8.789 29.396 -2.340 1.00 93.69 156 GLY A CA 1
ATOM 1189 C C . GLY A 1 156 ? -7.284 29.253 -2.594 1.00 93.69 156 GLY A C 1
ATOM 1190 O O . GLY A 1 156 ? -6.602 28.339 -2.124 1.00 93.69 156 GLY A O 1
ATOM 1191 N N . ALA A 1 157 ? -6.745 30.191 -3.381 1.00 93.56 157 ALA A N 1
ATOM 1192 C CA . ALA A 1 157 ? -5.400 30.097 -3.953 1.00 93.56 157 ALA A CA 1
ATOM 1193 C C . ALA A 1 157 ? -4.281 30.009 -2.905 1.00 93.56 157 ALA A C 1
ATOM 1195 O O . ALA A 1 157 ? -3.393 29.169 -3.040 1.00 93.56 157 ALA A O 1
ATOM 1196 N N . THR A 1 158 ? -4.329 30.838 -1.859 1.00 94.44 158 THR A N 1
ATOM 1197 C CA . THR A 1 158 ? -3.277 30.898 -0.833 1.00 94.44 158 THR A CA 1
ATOM 1198 C C . THR A 1 158 ? -3.167 29.585 -0.064 1.00 94.44 158 THR A C 1
ATOM 1200 O O . THR A 1 158 ? -2.082 29.013 0.027 1.00 94.44 158 THR A O 1
ATOM 1203 N N . ALA A 1 159 ? -4.297 29.066 0.429 1.00 93.12 159 ALA A N 1
ATOM 1204 C CA . ALA A 1 159 ? -4.348 27.781 1.123 1.00 93.12 159 ALA A CA 1
ATOM 1205 C C . ALA A 1 159 ? -3.915 26.630 0.201 1.00 93.12 159 ALA A C 1
ATOM 1207 O O . ALA A 1 159 ? -3.140 25.769 0.609 1.00 93.12 159 ALA A O 1
ATOM 1208 N N . GLY A 1 160 ? -4.344 26.664 -1.064 1.00 91.81 160 GLY A N 1
ATOM 1209 C CA . GLY A 1 160 ? -3.945 25.692 -2.078 1.00 91.81 160 GLY A CA 1
ATOM 1210 C C . GLY A 1 160 ? -2.441 25.652 -2.342 1.00 91.81 160 GLY A C 1
ATOM 1211 O O . GLY A 1 160 ? -1.856 24.575 -2.377 1.00 91.81 160 GLY A O 1
ATOM 1212 N N . VAL A 1 161 ? -1.788 26.810 -2.493 1.00 93.12 161 VAL A N 1
ATOM 1213 C CA . VAL A 1 161 ? -0.330 26.877 -2.704 1.00 93.12 161 VAL A CA 1
ATOM 1214 C C . VAL A 1 161 ? 0.421 26.337 -1.489 1.00 93.12 161 VAL A C 1
ATOM 1216 O O . VAL A 1 161 ? 1.341 25.538 -1.656 1.00 93.12 161 VAL A O 1
ATOM 1219 N N . ILE A 1 162 ? 0.003 26.708 -0.274 1.00 94.06 162 ILE A N 1
ATOM 1220 C CA . ILE A 1 162 ? 0.600 26.180 0.961 1.00 94.06 162 ILE A CA 1
ATOM 1221 C C . ILE A 1 162 ? 0.449 24.654 1.011 1.00 94.06 162 ILE A C 1
ATOM 1223 O O . ILE A 1 162 ? 1.425 23.952 1.269 1.00 94.06 162 ILE A O 1
ATOM 1227 N N . ALA A 1 163 ? -0.743 24.132 0.710 1.00 90.75 163 ALA A N 1
ATOM 1228 C CA . ALA A 1 163 ? -1.006 22.697 0.696 1.00 90.75 163 ALA A CA 1
ATOM 1229 C C . ALA A 1 163 ? -0.182 21.960 -0.369 1.00 90.75 163 ALA A C 1
ATOM 1231 O O . ALA A 1 163 ? 0.367 20.900 -0.079 1.00 90.75 163 ALA A O 1
ATOM 1232 N N . LEU A 1 164 ? -0.047 22.520 -1.575 1.00 90.50 164 LEU A N 1
ATOM 1233 C CA . LEU A 1 164 ? 0.774 21.956 -2.650 1.00 90.50 164 LEU A CA 1
ATOM 1234 C C . LEU A 1 164 ? 2.253 21.889 -2.256 1.00 90.50 164 LEU A C 1
ATOM 1236 O O . LEU A 1 164 ? 2.866 20.832 -2.396 1.00 90.50 164 LEU A O 1
ATOM 1240 N N . VAL A 1 165 ? 2.813 22.976 -1.713 1.00 92.69 165 VAL A N 1
ATOM 1241 C CA . VAL A 1 165 ? 4.209 23.008 -1.242 1.00 92.69 165 VAL A CA 1
ATOM 1242 C C . VAL A 1 165 ? 4.413 22.021 -0.093 1.00 92.69 165 VAL A C 1
ATOM 1244 O O . VAL A 1 165 ? 5.378 21.259 -0.107 1.00 92.69 165 VAL A O 1
ATOM 1247 N N . ALA A 1 166 ? 3.491 21.970 0.871 1.00 90.94 166 ALA A N 1
ATOM 1248 C CA . ALA A 1 166 ? 3.555 21.019 1.977 1.00 90.94 166 ALA A CA 1
ATOM 1249 C C . ALA A 1 166 ? 3.499 19.565 1.482 1.00 90.94 166 ALA A C 1
ATOM 1251 O O . ALA A 1 166 ? 4.342 18.755 1.866 1.00 90.94 166 ALA A O 1
ATOM 1252 N N . CYS A 1 167 ? 2.563 19.238 0.584 1.00 89.00 167 CYS A N 1
ATOM 1253 C CA . CYS A 1 167 ? 2.460 17.908 -0.019 1.00 89.00 167 CYS A CA 1
ATOM 1254 C C . CYS A 1 167 ? 3.736 17.547 -0.785 1.00 89.00 167 CYS A C 1
ATOM 1256 O O . CYS A 1 167 ? 4.237 16.435 -0.639 1.00 89.00 167 CYS A O 1
ATOM 1258 N N . PHE A 1 168 ? 4.295 18.485 -1.554 1.00 90.25 168 PHE A N 1
ATOM 1259 C CA . PHE A 1 168 ? 5.550 18.286 -2.273 1.00 90.25 168 PHE A CA 1
ATOM 1260 C C . PHE A 1 168 ? 6.714 17.973 -1.325 1.00 90.25 168 PHE A C 1
ATOM 1262 O O . PHE A 1 168 ? 7.399 16.968 -1.510 1.00 90.25 168 PHE A O 1
ATOM 1269 N N . MET A 1 169 ? 6.892 18.763 -0.262 1.00 91.12 169 MET A N 1
ATOM 1270 C CA . MET A 1 169 ? 7.942 18.527 0.736 1.00 91.12 169 MET A CA 1
ATOM 1271 C C . MET A 1 169 ? 7.774 17.177 1.445 1.00 91.12 169 MET A C 1
ATOM 1273 O O . MET A 1 169 ? 8.750 16.448 1.624 1.00 91.12 169 MET A O 1
ATOM 1277 N N . ILE A 1 170 ? 6.539 16.804 1.794 1.00 87.06 170 ILE A N 1
ATOM 1278 C CA . ILE A 1 170 ? 6.232 15.496 2.389 1.00 87.06 170 ILE A CA 1
ATOM 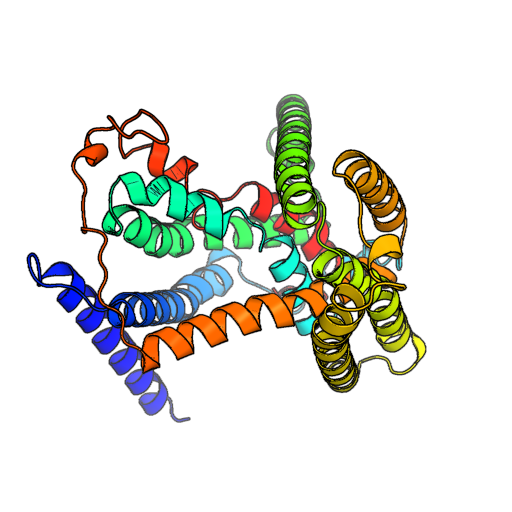1279 C C . ILE A 1 170 ? 6.590 14.363 1.419 1.00 87.06 170 ILE A C 1
ATOM 1281 O O . ILE A 1 170 ? 7.229 13.396 1.831 1.00 87.06 170 ILE A O 1
ATOM 1285 N N . MET A 1 171 ? 6.235 14.479 0.134 1.00 87.06 171 MET A N 1
ATOM 1286 C CA . MET A 1 171 ? 6.592 13.477 -0.876 1.00 87.06 171 MET A CA 1
ATOM 1287 C C . MET A 1 171 ? 8.108 13.312 -0.999 1.00 87.06 171 MET A C 1
ATOM 1289 O O . MET A 1 171 ? 8.584 12.180 -1.012 1.00 87.06 171 MET A O 1
ATOM 1293 N N . VAL A 1 172 ? 8.873 14.407 -1.023 1.00 89.62 172 VAL A N 1
ATOM 1294 C CA . VAL A 1 172 ? 10.344 14.354 -1.080 1.00 89.62 172 VAL A CA 1
ATOM 1295 C C . VAL A 1 172 ? 10.917 13.608 0.127 1.00 89.62 172 VAL A C 1
ATOM 1297 O O . VAL A 1 172 ? 11.733 12.702 -0.045 1.00 89.62 172 VAL A O 1
ATOM 1300 N N . ILE A 1 173 ? 10.460 13.932 1.342 1.00 87.94 173 ILE A N 1
ATOM 1301 C CA . ILE A 1 173 ? 10.928 13.280 2.575 1.00 87.94 173 ILE A CA 1
ATOM 1302 C C . ILE A 1 173 ? 10.593 11.785 2.562 1.00 87.94 173 ILE A C 1
ATOM 1304 O O . ILE A 1 173 ? 11.458 10.952 2.837 1.00 87.94 173 ILE A O 1
ATOM 1308 N N . ILE A 1 174 ? 9.354 11.426 2.217 1.00 83.81 174 ILE A N 1
ATOM 1309 C CA . ILE A 1 174 ? 8.911 10.028 2.195 1.00 83.81 174 ILE A CA 1
ATOM 1310 C C . ILE A 1 174 ? 9.689 9.233 1.144 1.00 83.81 174 ILE A C 1
ATOM 1312 O O . ILE A 1 174 ? 10.169 8.140 1.447 1.00 83.81 174 ILE A O 1
ATOM 1316 N N . LEU A 1 175 ? 9.868 9.778 -0.062 1.00 86.06 175 LEU A N 1
ATOM 1317 C CA . LEU A 1 175 ? 10.654 9.127 -1.110 1.00 86.06 175 LEU A CA 1
ATOM 1318 C C . LEU A 1 175 ? 12.112 8.939 -0.685 1.00 86.06 175 LEU A C 1
ATOM 1320 O O . LEU A 1 175 ? 12.657 7.861 -0.908 1.00 86.06 175 LEU A O 1
ATOM 1324 N N . ALA A 1 176 ? 12.724 9.922 -0.019 1.00 88.00 176 ALA A N 1
ATOM 1325 C CA . ALA A 1 176 ? 14.087 9.803 0.492 1.00 88.00 176 ALA A CA 1
ATOM 1326 C C . ALA A 1 176 ? 14.221 8.686 1.543 1.00 88.00 176 ALA A C 1
ATOM 1328 O O . ALA A 1 176 ? 15.136 7.863 1.462 1.00 88.00 176 ALA A O 1
ATOM 1329 N N . VAL A 1 177 ? 13.290 8.608 2.502 1.00 85.44 177 VAL A N 1
ATOM 1330 C CA . VAL A 1 177 ? 13.291 7.557 3.535 1.00 85.44 177 VAL A CA 1
ATOM 1331 C C . VAL A 1 177 ? 13.066 6.175 2.916 1.00 85.44 177 VAL A C 1
ATOM 1333 O O . VAL A 1 177 ? 13.795 5.233 3.231 1.00 85.44 177 VAL A O 1
ATOM 1336 N N . LEU A 1 178 ? 12.099 6.036 2.004 1.00 84.88 178 LEU A N 1
ATOM 1337 C CA . LEU A 1 178 ? 11.826 4.764 1.331 1.00 84.88 178 LEU A CA 1
ATOM 1338 C C . LEU A 1 178 ? 12.993 4.327 0.435 1.00 84.88 178 LEU A C 1
ATOM 1340 O O . LEU A 1 178 ? 13.376 3.157 0.468 1.00 84.88 178 LEU A O 1
ATOM 1344 N N . ALA A 1 179 ? 13.599 5.256 -0.307 1.00 89.06 179 ALA A N 1
ATOM 1345 C CA . ALA A 1 179 ? 14.791 4.999 -1.110 1.00 89.06 179 ALA A CA 1
ATOM 1346 C C . ALA A 1 179 ? 15.952 4.506 -0.240 1.00 89.06 179 ALA A C 1
ATOM 1348 O O . ALA A 1 179 ? 16.588 3.510 -0.577 1.00 89.06 179 ALA A O 1
ATOM 1349 N N . MET A 1 180 ? 16.182 5.138 0.915 1.00 88.69 180 MET A N 1
ATOM 1350 C CA . MET A 1 180 ? 17.220 4.716 1.854 1.00 88.69 180 MET A CA 1
ATOM 1351 C C . MET A 1 180 ? 17.011 3.274 2.334 1.00 88.69 180 MET A C 1
ATOM 1353 O O . MET A 1 180 ? 17.975 2.512 2.402 1.00 88.69 180 MET A O 1
ATOM 1357 N N . ILE A 1 181 ? 15.771 2.884 2.654 1.00 87.75 181 ILE A N 1
ATOM 1358 C CA . ILE A 1 181 ? 15.451 1.515 3.089 1.00 87.75 181 ILE A CA 1
ATOM 1359 C C . ILE A 1 181 ? 15.749 0.512 1.968 1.00 87.75 181 ILE A C 1
ATOM 1361 O O . ILE A 1 181 ? 16.381 -0.511 2.226 1.00 87.75 181 ILE A O 1
ATOM 1365 N N . VAL A 1 182 ? 15.356 0.817 0.726 1.00 90.06 182 VAL A N 1
ATOM 1366 C CA . VAL A 1 182 ? 15.630 -0.045 -0.437 1.00 90.06 182 VAL A CA 1
ATOM 1367 C C . VAL A 1 182 ? 17.133 -0.177 -0.683 1.00 90.06 182 VAL A C 1
ATOM 1369 O O . VAL A 1 182 ? 17.632 -1.290 -0.814 1.00 90.06 182 VAL A O 1
ATOM 1372 N N . VAL A 1 183 ? 17.872 0.936 -0.690 1.00 93.88 183 VAL A N 1
ATOM 1373 C CA . VAL A 1 183 ? 19.326 0.934 -0.906 1.00 93.88 183 VAL A CA 1
ATOM 1374 C C . VAL A 1 183 ? 20.031 0.108 0.167 1.00 93.88 183 VAL A C 1
ATOM 1376 O O . VAL A 1 183 ? 20.852 -0.745 -0.163 1.00 93.88 183 VAL A O 1
ATOM 1379 N N . LYS A 1 184 ? 19.684 0.293 1.446 1.00 91.56 184 LYS A N 1
ATOM 1380 C CA . LYS A 1 184 ? 20.268 -0.489 2.547 1.00 91.56 184 LYS A CA 1
ATOM 1381 C C . LYS A 1 184 ? 19.934 -1.978 2.458 1.00 91.56 184 LYS A C 1
ATOM 1383 O O . LYS A 1 184 ? 20.789 -2.792 2.778 1.00 91.56 184 LYS A O 1
ATOM 1388 N N . ALA A 1 185 ? 18.727 -2.334 2.019 1.00 90.75 185 ALA A N 1
ATOM 1389 C CA . ALA A 1 185 ? 18.320 -3.730 1.869 1.00 90.75 185 ALA A CA 1
ATOM 1390 C C . ALA A 1 185 ? 19.011 -4.445 0.690 1.00 90.75 185 ALA A C 1
ATOM 1392 O O . ALA A 1 185 ? 19.148 -5.666 0.718 1.00 90.75 185 ALA A O 1
ATOM 1393 N N . LEU A 1 186 ? 19.420 -3.702 -0.346 1.00 94.56 186 LEU A N 1
ATOM 1394 C CA . LEU A 1 186 ? 20.006 -4.255 -1.574 1.00 94.56 186 LEU A CA 1
ATOM 1395 C C . LEU A 1 186 ? 21.534 -4.124 -1.661 1.00 94.56 186 LEU A C 1
ATOM 1397 O O . LEU A 1 186 ? 22.154 -4.824 -2.460 1.00 94.56 186 LEU A O 1
ATOM 1401 N N . THR A 1 187 ? 22.148 -3.249 -0.860 1.00 95.88 187 THR A N 1
ATOM 1402 C CA . THR A 1 187 ? 23.609 -3.074 -0.841 1.00 95.88 187 THR A CA 1
ATOM 1403 C C . THR A 1 187 ? 24.281 -4.401 -0.503 1.00 95.88 187 THR A C 1
ATOM 1405 O O . THR A 1 187 ? 23.944 -5.022 0.503 1.00 95.88 187 THR A O 1
ATOM 1408 N N . HIS A 1 188 ? 25.217 -4.836 -1.347 1.00 94.69 188 HIS A N 1
ATOM 1409 C CA . HIS A 1 188 ? 25.884 -6.135 -1.222 1.00 94.69 188 HIS A CA 1
ATOM 1410 C C . HIS A 1 188 ? 24.948 -7.352 -1.165 1.00 94.69 188 HIS A C 1
ATOM 1412 O O . HIS A 1 188 ? 25.267 -8.376 -0.564 1.00 94.69 188 HIS A O 1
ATOM 1418 N N . SER A 1 189 ? 23.789 -7.260 -1.826 1.00 95.38 189 SER A N 1
ATOM 1419 C CA . SER A 1 189 ? 22.819 -8.352 -1.936 1.00 95.38 189 SER A CA 1
ATOM 1420 C C . SER A 1 189 ? 22.548 -8.713 -3.403 1.00 95.38 189 SER A C 1
ATOM 1422 O O . SER A 1 189 ? 21.536 -8.285 -3.971 1.00 95.38 189 SER A O 1
ATOM 1424 N N . PRO A 1 190 ? 23.407 -9.545 -4.034 1.00 94.12 190 PRO A N 1
ATOM 1425 C CA . PRO A 1 190 ? 23.189 -10.029 -5.400 1.00 94.12 190 PRO A CA 1
ATOM 1426 C C . PRO A 1 190 ? 21.830 -10.707 -5.577 1.00 94.12 190 PRO A C 1
ATOM 1428 O O . PRO A 1 190 ? 21.167 -10.524 -6.597 1.00 94.12 190 PRO A O 1
ATOM 1431 N N . TRP A 1 191 ? 21.379 -11.434 -4.549 1.00 95.25 191 TRP A N 1
ATOM 1432 C CA . TRP A 1 191 ? 20.079 -12.100 -4.537 1.00 95.25 191 TRP A CA 1
ATOM 1433 C C . TRP A 1 191 ? 18.917 -11.112 -4.690 1.00 95.25 191 TRP A C 1
ATOM 1435 O O . TRP A 1 191 ? 18.053 -11.284 -5.557 1.00 95.25 191 TRP A O 1
ATOM 1445 N N . GLY A 1 192 ? 18.902 -10.063 -3.861 1.00 93.31 192 GLY A N 1
ATOM 1446 C CA . GLY A 1 192 ? 17.843 -9.058 -3.867 1.00 93.31 192 GLY A CA 1
ATOM 1447 C C . GLY A 1 192 ? 17.851 -8.238 -5.153 1.00 93.31 192 GLY A C 1
ATOM 1448 O O . GLY A 1 192 ? 16.812 -8.087 -5.798 1.00 93.31 192 GLY A O 1
ATOM 1449 N N . THR A 1 193 ? 19.028 -7.761 -5.559 1.00 94.38 193 THR A N 1
ATOM 1450 C CA . THR A 1 193 ? 19.197 -6.942 -6.763 1.00 94.38 193 THR A CA 1
ATOM 1451 C C . THR A 1 193 ? 18.765 -7.696 -8.017 1.00 94.38 193 THR A C 1
ATOM 1453 O O . THR A 1 193 ? 17.988 -7.158 -8.806 1.00 94.38 193 THR A O 1
ATOM 1456 N N . TYR A 1 194 ? 19.198 -8.950 -8.184 1.00 95.75 194 TYR A N 1
ATOM 1457 C CA . TYR A 1 194 ? 18.772 -9.792 -9.302 1.00 95.75 194 TYR A CA 1
ATOM 1458 C C . TYR A 1 194 ? 17.254 -9.984 -9.314 1.00 95.75 194 TYR A C 1
ATOM 1460 O O . TYR A 1 194 ? 16.612 -9.794 -10.347 1.00 95.75 194 TYR A O 1
ATOM 1468 N N . THR A 1 195 ? 16.666 -10.317 -8.160 1.00 94.12 195 THR A N 1
ATOM 1469 C CA . THR A 1 195 ? 15.222 -10.566 -8.056 1.00 94.12 195 THR A CA 1
ATOM 1470 C C . THR A 1 195 ? 14.429 -9.330 -8.486 1.00 94.12 195 THR A C 1
ATOM 1472 O O . THR A 1 195 ? 13.507 -9.435 -9.294 1.00 94.12 195 THR A O 1
ATOM 1475 N N . VAL A 1 196 ? 14.819 -8.138 -8.013 1.00 93.00 196 VAL A N 1
ATOM 1476 C CA . VAL A 1 196 ? 14.186 -6.869 -8.406 1.00 93.00 196 VAL A CA 1
ATOM 1477 C C . VAL A 1 196 ? 14.398 -6.585 -9.892 1.00 93.00 196 VAL A C 1
ATOM 1479 O O . VAL A 1 196 ? 13.431 -6.262 -10.585 1.00 93.00 196 VAL A O 1
ATOM 1482 N N . ALA A 1 197 ? 15.621 -6.748 -10.400 1.00 94.25 197 ALA A N 1
ATOM 1483 C CA . ALA A 1 197 ? 15.942 -6.535 -11.809 1.00 94.25 197 ALA A CA 1
ATOM 1484 C C . ALA A 1 197 ? 15.109 -7.436 -12.732 1.00 94.25 197 ALA A C 1
ATOM 1486 O O . ALA A 1 197 ? 14.616 -6.963 -13.750 1.00 94.25 197 ALA A O 1
ATOM 1487 N N . PHE A 1 198 ? 14.874 -8.693 -12.348 1.00 95.44 198 PHE A N 1
ATOM 1488 C CA . PHE A 1 198 ? 14.041 -9.636 -13.097 1.00 95.44 198 PHE A CA 1
ATOM 1489 C C . PHE A 1 198 ? 12.553 -9.246 -13.105 1.00 95.44 198 PHE A C 1
ATOM 1491 O O . PHE A 1 198 ? 11.850 -9.478 -14.089 1.00 95.44 198 PHE A O 1
ATOM 1498 N N . THR A 1 199 ? 12.054 -8.606 -12.041 1.00 94.19 199 THR A N 1
ATOM 1499 C CA . THR A 1 199 ? 10.641 -8.188 -11.986 1.00 94.19 199 THR A CA 1
ATOM 1500 C C . THR A 1 199 ? 10.288 -7.077 -12.978 1.00 94.19 199 THR A C 1
ATOM 1502 O O . THR A 1 199 ? 9.129 -6.978 -13.372 1.00 94.19 199 THR A O 1
ATOM 1505 N N . ILE A 1 200 ? 11.257 -6.264 -13.417 1.00 94.69 200 ILE A N 1
ATOM 1506 C CA . ILE A 1 200 ? 11.037 -5.159 -14.367 1.00 94.69 200 ILE A CA 1
ATOM 1507 C C . ILE A 1 200 ? 10.605 -5.673 -15.755 1.00 94.69 200 ILE A C 1
ATOM 1509 O O . ILE A 1 200 ? 9.506 -5.322 -16.189 1.00 94.69 200 ILE A O 1
ATOM 1513 N N . PRO A 1 201 ? 11.386 -6.517 -16.464 1.00 95.75 201 PRO A N 1
ATOM 1514 C CA . PRO A 1 201 ? 10.965 -7.057 -17.755 1.00 95.75 201 PRO A CA 1
ATOM 1515 C C . PRO A 1 201 ? 9.721 -7.937 -17.626 1.00 95.75 201 PRO A C 1
ATOM 1517 O O . PRO A 1 201 ? 8.872 -7.919 -18.515 1.00 95.75 201 PRO A O 1
ATOM 1520 N N . LEU A 1 202 ? 9.562 -8.656 -16.508 1.00 95.44 202 LEU A N 1
ATOM 1521 C CA . LEU A 1 202 ? 8.354 -9.432 -16.240 1.00 95.44 202 LEU A CA 1
ATOM 1522 C C . LEU A 1 202 ? 7.111 -8.532 -16.147 1.00 95.44 202 LEU A C 1
ATOM 1524 O O . LEU A 1 202 ? 6.090 -8.846 -16.752 1.00 95.44 202 LEU A O 1
ATOM 1528 N N . ALA A 1 203 ? 7.196 -7.396 -15.452 1.00 94.56 203 ALA A N 1
ATOM 1529 C CA . ALA A 1 203 ? 6.105 -6.430 -15.370 1.00 94.56 203 ALA A CA 1
ATOM 1530 C C . ALA A 1 203 ? 5.763 -5.831 -16.742 1.00 94.56 203 ALA A C 1
ATOM 1532 O O . ALA A 1 203 ? 4.589 -5.779 -17.103 1.00 94.56 203 ALA A O 1
ATOM 1533 N N . ILE A 1 204 ? 6.775 -5.461 -17.535 1.00 95.44 204 ILE A N 1
ATOM 1534 C CA . ILE A 1 204 ? 6.582 -4.969 -18.910 1.00 95.44 204 ILE A CA 1
ATOM 1535 C C . ILE A 1 204 ? 5.874 -6.029 -19.761 1.00 95.44 204 ILE A C 1
ATOM 1537 O O . ILE A 1 204 ? 4.900 -5.724 -20.452 1.00 95.44 204 ILE A O 1
ATOM 1541 N N . PHE A 1 205 ? 6.310 -7.288 -19.673 1.00 95.44 205 PHE A N 1
ATOM 1542 C CA . PHE A 1 205 ? 5.655 -8.405 -20.349 1.00 95.44 205 PHE A CA 1
ATOM 1543 C C . PHE A 1 205 ? 4.192 -8.550 -19.913 1.00 95.44 205 PHE A C 1
ATOM 1545 O O . PHE A 1 205 ? 3.312 -8.656 -20.765 1.00 95.44 205 PHE A O 1
ATOM 1552 N N . MET A 1 206 ? 3.907 -8.504 -18.608 1.00 93.06 206 MET A N 1
ATOM 1553 C CA . MET A 1 206 ? 2.539 -8.571 -18.083 1.00 93.06 206 MET A CA 1
ATOM 1554 C C . MET A 1 206 ? 1.672 -7.410 -18.599 1.00 93.06 206 MET A C 1
ATOM 1556 O O . MET A 1 206 ? 0.527 -7.639 -18.991 1.00 93.06 206 MET A O 1
ATOM 1560 N N . GLY A 1 207 ? 2.215 -6.189 -18.654 1.00 91.69 207 GLY A N 1
ATOM 1561 C CA . GLY A 1 207 ? 1.536 -5.010 -19.200 1.00 91.69 207 GLY A CA 1
ATOM 1562 C C . GLY A 1 207 ? 1.190 -5.165 -20.682 1.00 91.69 207 GLY A C 1
ATOM 1563 O O . GLY A 1 207 ? 0.033 -5.004 -21.075 1.00 91.69 207 GLY A O 1
ATOM 1564 N N . ILE A 1 208 ? 2.164 -5.569 -21.504 1.00 93.62 208 ILE A N 1
ATOM 1565 C CA . ILE A 1 208 ? 1.968 -5.838 -22.939 1.00 93.62 208 ILE A CA 1
ATOM 1566 C C . ILE A 1 208 ? 0.975 -6.988 -23.150 1.00 93.62 208 ILE A C 1
ATOM 1568 O O . ILE A 1 208 ? 0.113 -6.909 -24.029 1.00 93.62 208 ILE A O 1
ATOM 1572 N N . TYR A 1 209 ? 1.047 -8.043 -22.334 1.00 91.62 209 TYR A N 1
ATOM 1573 C CA . TYR A 1 209 ? 0.155 -9.193 -22.449 1.00 91.62 209 TYR A CA 1
ATOM 1574 C C . TYR A 1 209 ? -1.302 -8.814 -22.198 1.00 91.62 209 TYR A C 1
ATOM 1576 O O . TYR A 1 209 ? -2.181 -9.193 -22.975 1.00 91.62 209 TYR A O 1
ATOM 1584 N N . LEU A 1 210 ? -1.558 -8.042 -21.138 1.00 89.06 210 LEU A N 1
ATOM 1585 C CA . LEU A 1 210 ? -2.900 -7.575 -20.793 1.00 89.06 210 LEU A CA 1
ATOM 1586 C C . LEU A 1 210 ? -3.437 -6.537 -21.780 1.00 89.06 210 LEU A C 1
ATOM 1588 O O . LEU A 1 210 ? -4.653 -6.436 -21.929 1.00 89.06 210 LEU A O 1
ATOM 1592 N N . ARG A 1 211 ? -2.565 -5.772 -22.446 1.00 87.25 211 ARG A N 1
ATOM 1593 C CA . ARG A 1 211 ? -2.982 -4.732 -23.392 1.00 87.25 211 ARG A CA 1
ATOM 1594 C C . ARG A 1 211 ? -3.212 -5.259 -24.807 1.00 87.25 211 ARG A C 1
ATOM 1596 O O . ARG A 1 211 ? -4.208 -4.883 -25.416 1.00 87.25 211 ARG A O 1
ATOM 1603 N N . TYR A 1 212 ? -2.316 -6.103 -25.325 1.00 88.75 212 TYR A N 1
ATOM 1604 C CA . TYR A 1 212 ? -2.290 -6.469 -26.748 1.00 88.75 212 TYR A CA 1
ATOM 1605 C C . TYR A 1 212 ? -2.459 -7.966 -27.020 1.00 88.75 212 TYR A C 1
ATOM 1607 O O . TYR A 1 212 ? -3.177 -8.323 -27.948 1.00 88.75 212 TYR A O 1
ATOM 1615 N N . LEU A 1 213 ? -1.824 -8.851 -26.242 1.00 87.50 213 LEU A N 1
ATOM 1616 C CA . LEU A 1 213 ? -1.833 -10.290 -26.554 1.00 87.50 213 LEU A CA 1
ATOM 1617 C C . LEU A 1 213 ? -3.164 -10.952 -26.187 1.00 87.50 213 LEU A C 1
ATOM 1619 O O . LEU A 1 213 ? -3.757 -11.646 -27.010 1.00 87.50 213 LEU A O 1
ATOM 1623 N N . ARG A 1 214 ? -3.633 -10.765 -24.946 1.00 86.44 214 ARG A N 1
ATOM 1624 C CA . ARG A 1 214 ? -4.907 -11.321 -24.463 1.00 86.44 214 ARG A CA 1
ATOM 1625 C C . ARG A 1 214 ? -5.615 -10.370 -23.493 1.00 86.44 214 ARG A C 1
ATOM 1627 O O . ARG A 1 214 ? -5.601 -10.602 -22.277 1.00 86.44 214 ARG A O 1
ATOM 1634 N N . PRO A 1 215 ? -6.288 -9.335 -24.023 1.00 84.50 215 PRO A N 1
ATOM 1635 C CA . PRO A 1 215 ? -7.064 -8.404 -23.217 1.00 84.50 215 PRO A CA 1
ATOM 1636 C C . PRO A 1 215 ? -8.072 -9.114 -22.306 1.00 84.50 215 PRO A C 1
ATOM 1638 O O . PRO A 1 215 ? -8.789 -10.022 -22.725 1.00 84.50 215 PRO A O 1
ATOM 1641 N N . GLY A 1 216 ? -8.098 -8.724 -21.030 1.00 78.75 216 GLY A N 1
ATOM 1642 C CA . GLY A 1 216 ? -9.044 -9.234 -20.030 1.00 78.75 216 GLY A CA 1
ATOM 1643 C C . GLY A 1 216 ? -8.704 -10.593 -19.399 1.00 78.75 216 GLY A C 1
ATOM 1644 O O . GLY A 1 216 ? -9.342 -10.977 -18.417 1.00 78.75 216 GLY A O 1
ATOM 1645 N N . ARG A 1 217 ? -7.677 -11.322 -19.867 1.00 88.44 217 ARG A N 1
ATOM 1646 C CA . ARG A 1 217 ? -7.289 -12.630 -19.291 1.00 88.44 217 ARG A CA 1
ATOM 1647 C C . ARG A 1 217 ? -6.329 -12.517 -18.106 1.00 88.44 217 ARG A C 1
ATOM 1649 O O . ARG A 1 217 ? -5.233 -13.070 -18.097 1.00 88.44 217 ARG A O 1
ATOM 1656 N N . ILE A 1 218 ? -6.778 -11.836 -17.058 1.00 88.00 218 ILE A N 1
ATOM 1657 C CA . ILE A 1 218 ? -5.951 -11.513 -15.883 1.00 88.00 218 ILE A CA 1
ATOM 1658 C C . ILE A 1 218 ? -5.498 -12.765 -15.134 1.00 88.00 218 ILE A C 1
ATOM 1660 O O . ILE A 1 218 ? -4.380 -12.801 -14.632 1.00 88.00 218 ILE A O 1
ATOM 1664 N N . GLY A 1 219 ? -6.330 -13.810 -15.089 1.00 89.31 219 GLY A N 1
ATOM 1665 C CA . GLY A 1 219 ? -5.978 -15.072 -14.433 1.00 89.31 219 GLY A CA 1
ATOM 1666 C C . GLY A 1 219 ? -4.731 -15.732 -15.029 1.00 89.31 219 GLY A C 1
ATOM 1667 O O . GLY A 1 219 ? -3.862 -16.159 -14.278 1.00 89.31 219 GLY A O 1
ATOM 1668 N N . GLU A 1 220 ? -4.600 -15.743 -16.360 1.00 91.25 220 GLU A N 1
ATOM 1669 C CA . GLU A 1 220 ? -3.428 -16.313 -17.043 1.00 91.25 220 GLU A CA 1
ATOM 1670 C C . GLU A 1 220 ? -2.156 -15.540 -16.669 1.00 91.25 220 GLU A C 1
ATOM 1672 O O . GLU A 1 220 ? -1.171 -16.129 -16.230 1.00 91.25 220 GLU A O 1
ATOM 1677 N N . VAL A 1 221 ? -2.211 -14.208 -16.751 1.00 90.12 221 VAL A N 1
ATOM 1678 C CA . VAL A 1 221 ? -1.082 -13.323 -16.420 1.00 90.12 221 VAL A CA 1
ATOM 1679 C C . VAL A 1 221 ? -0.703 -13.403 -14.949 1.00 90.12 221 VAL A C 1
ATOM 1681 O O . VAL A 1 221 ? 0.474 -13.338 -14.618 1.00 90.12 221 VAL A O 1
ATOM 1684 N N . SER A 1 222 ? -1.684 -13.582 -14.066 1.00 91.31 222 SER A N 1
ATOM 1685 C CA . SER A 1 222 ? -1.452 -13.754 -12.630 1.00 91.31 222 SER A CA 1
ATOM 1686 C C . SER A 1 222 ? -0.670 -15.030 -12.341 1.00 91.31 222 SER A C 1
ATOM 1688 O O . SER A 1 222 ? 0.285 -14.999 -11.572 1.00 91.31 222 SER A O 1
ATOM 1690 N N . VAL A 1 223 ? -1.052 -16.145 -12.975 1.00 93.25 223 VAL A N 1
ATOM 1691 C CA . VAL A 1 223 ? -0.357 -17.431 -12.818 1.00 93.25 223 VAL A CA 1
ATOM 1692 C C . VAL A 1 223 ? 1.052 -17.346 -13.395 1.00 93.25 223 VAL A C 1
ATOM 1694 O O . VAL A 1 223 ? 2.001 -17.725 -12.716 1.0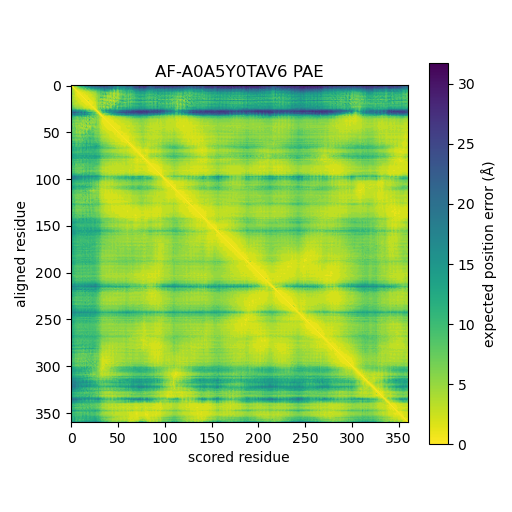0 93.25 223 VAL A O 1
ATOM 1697 N N . ILE A 1 224 ? 1.202 -16.796 -14.603 1.00 93.31 224 ILE A N 1
ATOM 1698 C CA . ILE A 1 224 ? 2.513 -16.590 -15.232 1.00 93.31 224 ILE A CA 1
ATOM 1699 C C . ILE A 1 224 ? 3.393 -15.708 -14.338 1.00 93.31 224 ILE A C 1
ATOM 1701 O O . ILE A 1 224 ? 4.506 -16.098 -13.996 1.00 93.31 224 ILE A O 1
ATOM 1705 N N . GLY A 1 225 ? 2.877 -14.557 -13.904 1.00 93.06 225 GLY A N 1
ATOM 1706 C CA . GLY A 1 225 ? 3.577 -13.629 -13.021 1.00 93.06 225 GLY A CA 1
ATOM 1707 C C . GLY A 1 225 ? 4.016 -14.292 -11.718 1.00 93.06 225 GLY A C 1
ATOM 1708 O O . GLY A 1 225 ? 5.177 -14.177 -11.348 1.00 93.06 225 GLY A O 1
ATOM 1709 N N . LEU A 1 226 ? 3.135 -15.052 -11.060 1.00 93.81 226 LEU A N 1
ATOM 1710 C CA . LEU A 1 226 ? 3.465 -15.767 -9.826 1.00 93.81 226 LEU A CA 1
ATOM 1711 C C . LEU A 1 226 ? 4.554 -16.829 -10.039 1.00 93.81 226 LEU A C 1
ATOM 1713 O O . LEU A 1 226 ? 5.498 -16.896 -9.255 1.00 93.81 226 LEU A O 1
ATOM 1717 N N . VAL A 1 227 ? 4.446 -17.637 -11.097 1.00 95.25 227 VAL A N 1
ATOM 1718 C CA . VAL A 1 227 ? 5.441 -18.672 -11.420 1.00 95.25 227 VAL A CA 1
ATOM 1719 C C . VAL A 1 227 ? 6.804 -18.038 -11.688 1.00 95.25 227 VAL A C 1
ATOM 1721 O O . VAL A 1 227 ? 7.799 -18.465 -11.108 1.00 95.25 227 VAL A O 1
ATOM 1724 N N . PHE A 1 228 ? 6.856 -16.986 -12.508 1.00 95.62 228 PHE A N 1
ATOM 1725 C CA . PHE A 1 228 ? 8.108 -16.296 -12.812 1.00 95.62 228 PHE A CA 1
ATOM 1726 C C . PHE A 1 228 ? 8.658 -15.492 -11.633 1.00 95.62 228 PHE A C 1
ATOM 1728 O O . PHE A 1 228 ? 9.870 -15.351 -11.517 1.00 95.62 228 PHE A O 1
ATOM 1735 N N . LEU A 1 229 ? 7.805 -15.004 -10.733 1.00 93.69 229 LEU A N 1
ATOM 1736 C CA . LEU A 1 229 ? 8.234 -14.362 -9.493 1.00 93.69 229 LEU A CA 1
ATOM 1737 C C . LEU A 1 229 ? 8.900 -15.367 -8.548 1.00 93.69 229 LEU A C 1
ATOM 1739 O O . LEU A 1 229 ? 9.971 -15.087 -8.019 1.00 93.69 229 LEU A O 1
ATOM 1743 N N . ILE A 1 230 ? 8.299 -16.546 -8.362 1.00 94.06 230 ILE A N 1
ATOM 1744 C CA . ILE A 1 230 ? 8.905 -17.629 -7.573 1.00 94.06 230 ILE A CA 1
ATOM 1745 C C . ILE A 1 230 ? 10.211 -18.080 -8.227 1.00 94.06 230 ILE A C 1
ATOM 1747 O O . ILE A 1 230 ? 11.219 -18.231 -7.539 1.00 94.06 230 ILE A O 1
ATOM 1751 N N . PHE A 1 231 ? 10.213 -18.234 -9.553 1.00 95.44 231 PHE A N 1
ATOM 1752 C CA . PHE A 1 231 ? 11.424 -18.530 -10.305 1.00 95.44 231 PHE A CA 1
ATOM 1753 C C . PHE A 1 231 ? 12.507 -17.480 -10.050 1.00 95.44 231 PHE A C 1
ATOM 1755 O O . PHE A 1 231 ? 13.606 -17.870 -9.694 1.00 95.44 231 PHE A O 1
ATOM 1762 N N . ALA A 1 232 ? 12.194 -16.182 -10.129 1.00 95.00 232 ALA A N 1
ATOM 1763 C CA . ALA A 1 232 ? 13.146 -15.097 -9.885 1.00 95.00 232 ALA A CA 1
ATOM 1764 C C . ALA A 1 232 ? 13.771 -15.154 -8.483 1.00 95.00 232 ALA A C 1
ATOM 1766 O O . ALA A 1 232 ? 14.967 -14.924 -8.326 1.00 95.00 232 ALA A O 1
ATOM 1767 N N . ILE A 1 233 ? 12.970 -15.489 -7.467 1.00 93.19 233 ILE A N 1
ATOM 1768 C CA . ILE A 1 233 ? 13.443 -15.628 -6.084 1.00 93.19 233 ILE A CA 1
ATOM 1769 C C . ILE A 1 233 ? 14.402 -16.820 -5.964 1.00 93.19 233 ILE A C 1
ATOM 1771 O O . ILE A 1 233 ? 15.468 -16.693 -5.361 1.00 93.19 233 ILE A O 1
ATOM 1775 N N . ILE A 1 234 ? 14.050 -17.970 -6.545 1.00 95.12 234 ILE A N 1
ATOM 1776 C CA . ILE A 1 234 ? 14.875 -19.186 -6.494 1.00 95.12 234 ILE A CA 1
ATOM 1777 C C . ILE A 1 234 ? 16.155 -19.008 -7.322 1.00 95.12 234 ILE A C 1
ATOM 1779 O O . ILE A 1 234 ? 17.254 -19.255 -6.822 1.00 95.12 234 ILE A O 1
ATOM 1783 N N . SER A 1 235 ? 16.031 -18.543 -8.566 1.00 95.06 235 SER A N 1
ATOM 1784 C CA . SER A 1 235 ? 17.161 -18.331 -9.471 1.00 95.06 235 SER A CA 1
ATOM 1785 C C . SER A 1 235 ? 18.085 -17.225 -8.982 1.00 95.06 235 SER A C 1
ATOM 1787 O O . SER A 1 235 ? 19.294 -17.317 -9.177 1.00 95.06 235 SER A O 1
ATOM 1789 N N . GLY A 1 236 ? 17.563 -16.236 -8.256 1.00 93.19 236 GLY A N 1
ATOM 1790 C CA . GLY A 1 236 ? 18.393 -15.259 -7.570 1.00 93.19 236 GLY A CA 1
ATOM 1791 C C . GLY A 1 236 ? 19.315 -15.895 -6.527 1.00 93.19 236 GLY A C 1
ATOM 1792 O O . GLY A 1 236 ? 20.442 -15.435 -6.362 1.00 93.19 236 GLY A O 1
ATOM 1793 N N . GLY A 1 237 ? 18.871 -16.950 -5.836 1.00 93.50 237 GLY A N 1
ATOM 1794 C CA . GLY A 1 237 ? 19.721 -17.701 -4.909 1.00 93.50 237 GLY A CA 1
ATOM 1795 C C . GLY A 1 237 ? 20.867 -18.405 -5.637 1.00 93.50 237 GLY A C 1
ATOM 1796 O O . GLY A 1 237 ? 22.004 -18.388 -5.172 1.00 93.50 237 GLY A O 1
ATOM 1797 N N . TRP A 1 238 ? 20.596 -18.951 -6.827 1.00 94.44 238 TRP A N 1
ATOM 1798 C CA . TRP A 1 238 ? 21.623 -19.549 -7.687 1.00 94.44 238 TRP A CA 1
ATOM 1799 C C . TRP A 1 238 ? 22.623 -18.509 -8.206 1.00 94.44 238 TRP A C 1
ATOM 1801 O O . TRP A 1 238 ? 23.824 -18.767 -8.216 1.00 94.44 238 TRP A O 1
ATOM 1811 N N . VAL A 1 239 ? 22.140 -17.324 -8.594 1.00 92.94 239 VAL A N 1
ATOM 1812 C CA . VAL A 1 239 ? 22.981 -16.198 -9.030 1.00 92.94 239 VAL A CA 1
ATOM 1813 C C . VAL A 1 239 ? 23.873 -15.713 -7.892 1.00 92.94 239 VAL A C 1
ATOM 1815 O O . VAL A 1 239 ? 25.068 -15.537 -8.103 1.00 92.94 239 VAL A O 1
ATOM 1818 N N . ALA A 1 240 ? 23.325 -15.561 -6.685 1.00 92.06 240 ALA A N 1
ATOM 1819 C CA . ALA A 1 240 ? 24.086 -15.130 -5.516 1.00 92.06 240 ALA A CA 1
ATOM 1820 C C . ALA A 1 240 ? 25.140 -16.157 -5.072 1.00 92.06 240 ALA A C 1
ATOM 1822 O O . ALA A 1 240 ? 26.208 -15.771 -4.608 1.00 92.06 240 ALA A O 1
ATOM 1823 N N . ALA A 1 241 ? 24.864 -17.453 -5.236 1.00 92.38 241 ALA A N 1
ATOM 1824 C CA . ALA A 1 241 ? 25.819 -18.518 -4.936 1.00 92.38 241 ALA A CA 1
ATOM 1825 C C . ALA A 1 241 ? 26.910 -18.680 -6.011 1.00 92.38 241 ALA A C 1
ATOM 1827 O O . ALA A 1 241 ? 27.930 -19.320 -5.758 1.00 92.38 241 ALA A O 1
ATOM 1828 N N . SER A 1 242 ? 26.702 -18.142 -7.216 1.00 92.50 242 SER A N 1
ATOM 1829 C CA . SER A 1 242 ? 27.628 -18.303 -8.332 1.00 92.50 242 SER A CA 1
ATOM 1830 C C . SER A 1 242 ? 28.740 -17.245 -8.307 1.00 92.50 242 SER A C 1
ATOM 1832 O O . SER A 1 242 ? 28.443 -16.056 -8.437 1.00 92.50 242 SER A O 1
ATOM 1834 N N . PRO A 1 243 ? 30.027 -17.641 -8.259 1.00 89.44 243 PRO A N 1
ATOM 1835 C CA . PRO A 1 243 ? 31.145 -16.693 -8.271 1.00 89.44 243 PRO A CA 1
ATOM 1836 C C . PRO A 1 243 ? 31.238 -15.840 -9.543 1.00 89.44 243 PRO A C 1
ATOM 1838 O O . PRO A 1 243 ? 31.843 -14.774 -9.522 1.00 89.44 243 PRO A O 1
ATOM 1841 N N . THR A 1 244 ? 30.660 -16.301 -10.657 1.00 91.75 244 THR A N 1
ATOM 1842 C CA . THR A 1 244 ? 30.696 -15.587 -11.940 1.00 91.75 244 THR A CA 1
ATOM 1843 C C . THR A 1 244 ? 29.537 -14.612 -12.099 1.00 91.75 244 THR A C 1
ATOM 1845 O O . THR A 1 244 ? 29.729 -13.536 -12.654 1.00 91.75 244 THR A O 1
ATOM 1848 N N . TRP A 1 245 ? 28.340 -14.964 -11.620 1.00 90.00 245 TRP A N 1
ATOM 1849 C CA . TRP A 1 245 ? 27.139 -14.145 -11.800 1.00 90.00 245 TRP A CA 1
ATOM 1850 C C . TRP A 1 245 ? 26.895 -13.167 -10.647 1.00 90.00 245 TRP A C 1
ATOM 1852 O O . TRP A 1 245 ? 26.384 -12.075 -10.892 1.00 90.00 245 TRP A O 1
ATOM 1862 N N . ALA A 1 246 ? 27.288 -13.511 -9.417 1.00 91.19 246 ALA A N 1
ATOM 1863 C CA . ALA A 1 246 ? 27.092 -12.654 -8.249 1.00 91.19 246 ALA A CA 1
ATOM 1864 C C . ALA A 1 246 ? 27.710 -11.246 -8.397 1.00 91.19 246 ALA A C 1
ATOM 1866 O O . ALA A 1 246 ? 27.005 -10.283 -8.085 1.00 91.19 246 ALA A O 1
ATOM 1867 N N . PRO A 1 247 ? 28.940 -11.068 -8.937 1.00 92.88 247 PRO A N 1
ATOM 1868 C CA . PRO A 1 247 ? 29.548 -9.740 -9.070 1.00 92.88 247 PRO A CA 1
ATOM 1869 C C . PRO A 1 247 ? 28.773 -8.777 -9.979 1.00 92.88 247 PRO A C 1
ATOM 1871 O O . PRO A 1 247 ? 28.881 -7.568 -9.817 1.00 92.88 247 PRO A O 1
ATOM 1874 N N . TYR A 1 248 ? 27.967 -9.284 -10.919 1.00 92.94 248 TYR A N 1
ATOM 1875 C CA . TYR A 1 248 ? 27.148 -8.438 -11.796 1.00 92.94 248 TYR A CA 1
ATOM 1876 C C . TYR A 1 248 ? 25.933 -7.824 -11.094 1.00 92.94 248 TYR A C 1
ATOM 1878 O O . TYR A 1 248 ? 25.346 -6.878 -11.616 1.00 92.94 248 TYR A O 1
ATOM 1886 N N . PHE A 1 249 ? 25.540 -8.364 -9.938 1.00 93.69 249 PHE A N 1
ATOM 1887 C CA . PHE A 1 249 ? 24.403 -7.892 -9.145 1.00 93.69 249 PHE A CA 1
ATOM 1888 C C . PHE A 1 249 ? 24.821 -7.405 -7.748 1.00 93.69 249 PHE A C 1
ATOM 1890 O O . PHE A 1 249 ? 23.964 -7.016 -6.950 1.00 93.69 249 PHE A O 1
ATOM 1897 N N . ASP A 1 250 ? 26.123 -7.412 -7.456 1.00 94.69 250 ASP A N 1
ATOM 1898 C CA . ASP A 1 250 ? 26.705 -6.833 -6.252 1.00 94.69 250 ASP A CA 1
ATOM 1899 C C . ASP A 1 250 ? 26.978 -5.340 -6.474 1.00 94.69 250 ASP A C 1
ATOM 1901 O O . ASP A 1 250 ? 27.884 -4.952 -7.213 1.00 94.69 250 ASP A O 1
ATOM 1905 N N . PHE A 1 251 ? 26.170 -4.489 -5.843 1.00 95.88 251 PHE A N 1
ATOM 1906 C CA . PHE A 1 251 ? 26.280 -3.043 -5.978 1.00 95.88 251 PHE A CA 1
ATOM 1907 C C . PHE A 1 251 ? 26.449 -2.359 -4.628 1.00 95.88 251 PHE A C 1
ATOM 1909 O O . PHE A 1 251 ? 25.838 -2.721 -3.617 1.00 95.88 251 PHE A O 1
ATOM 1916 N N . THR A 1 252 ? 27.243 -1.292 -4.648 1.00 96.44 252 THR A N 1
ATOM 1917 C CA . THR A 1 252 ? 27.373 -0.360 -3.529 1.00 96.44 252 THR A CA 1
ATOM 1918 C C . THR A 1 252 ? 26.111 0.491 -3.383 1.00 96.44 252 THR A C 1
ATOM 1920 O O . THR A 1 252 ? 25.372 0.724 -4.346 1.00 96.44 252 THR A O 1
ATOM 1923 N N . GLY A 1 253 ? 25.894 1.047 -2.190 1.00 94.44 253 GLY A N 1
ATOM 1924 C CA . GLY A 1 253 ? 24.741 1.915 -1.944 1.00 94.44 253 GLY A CA 1
ATOM 1925 C C . GLY A 1 253 ? 24.686 3.144 -2.863 1.00 94.44 253 GLY A C 1
ATOM 1926 O O . GLY A 1 253 ? 23.605 3.559 -3.280 1.00 94.44 253 GLY A O 1
ATOM 1927 N N . VAL A 1 254 ? 25.843 3.694 -3.252 1.00 95.19 254 VAL A N 1
ATOM 1928 C CA . VAL A 1 254 ? 25.923 4.841 -4.175 1.00 95.19 254 VAL A CA 1
ATOM 1929 C C . VAL A 1 254 ? 25.473 4.446 -5.584 1.00 95.19 254 VAL A C 1
ATOM 1931 O O . VAL A 1 254 ? 24.676 5.162 -6.189 1.00 95.19 254 VAL A O 1
ATOM 1934 N N . GLN A 1 255 ? 25.921 3.292 -6.091 1.00 95.56 255 GLN A N 1
ATOM 1935 C CA . GLN A 1 255 ? 25.486 2.777 -7.396 1.00 95.56 255 GLN A CA 1
ATOM 1936 C C . GLN A 1 255 ? 23.976 2.519 -7.413 1.00 95.56 255 GLN A C 1
ATOM 1938 O O . GLN A 1 255 ? 23.285 2.984 -8.318 1.00 95.56 255 GLN A O 1
ATOM 1943 N N . LEU A 1 256 ? 23.452 1.856 -6.377 1.00 95.38 256 LEU A N 1
ATOM 1944 C CA . LEU A 1 256 ? 22.018 1.588 -6.239 1.00 95.38 256 LEU A CA 1
ATOM 1945 C C . LEU A 1 256 ? 21.188 2.871 -6.167 1.00 95.38 256 LEU A C 1
ATOM 1947 O O . LEU A 1 256 ? 20.102 2.926 -6.736 1.00 95.38 256 LEU A O 1
ATOM 1951 N N . THR A 1 257 ? 21.697 3.914 -5.508 1.00 94.38 257 THR A N 1
ATOM 1952 C CA . THR A 1 257 ? 21.019 5.217 -5.433 1.00 94.38 257 THR A CA 1
ATOM 1953 C C . THR A 1 257 ? 20.853 5.825 -6.825 1.00 94.38 257 THR A C 1
ATOM 1955 O O . THR A 1 257 ? 19.744 6.204 -7.199 1.00 94.38 257 THR A O 1
ATOM 1958 N N . TRP A 1 258 ? 21.918 5.860 -7.632 1.00 95.25 258 TRP A N 1
ATOM 1959 C CA . TRP A 1 258 ? 21.840 6.370 -9.005 1.00 95.25 258 TRP A CA 1
ATOM 1960 C C . TRP A 1 258 ? 20.955 5.509 -9.907 1.00 95.25 258 TRP A C 1
ATOM 1962 O O . TRP A 1 258 ? 20.171 6.049 -10.688 1.00 95.25 258 TRP A O 1
ATOM 1972 N N . MET A 1 259 ? 21.016 4.183 -9.762 1.00 95.00 259 MET A N 1
ATOM 1973 C CA . MET A 1 259 ? 20.117 3.267 -10.469 1.00 95.00 259 MET A CA 1
ATOM 1974 C C . MET A 1 259 ? 18.653 3.518 -10.104 1.00 95.00 259 MET A C 1
ATOM 1976 O O . MET A 1 259 ? 17.806 3.529 -10.991 1.00 95.00 259 MET A O 1
ATOM 1980 N N . LEU A 1 260 ? 18.348 3.760 -8.826 1.00 93.25 260 LEU A N 1
ATOM 1981 C CA . LEU A 1 260 ? 16.994 4.048 -8.361 1.00 93.25 260 LEU A CA 1
ATOM 1982 C C . LEU A 1 260 ? 16.476 5.380 -8.917 1.00 93.25 260 LEU A C 1
ATOM 1984 O O . LEU A 1 260 ? 15.325 5.444 -9.339 1.00 93.25 260 LEU A O 1
ATOM 1988 N N . VAL A 1 261 ? 17.316 6.420 -8.955 1.00 92.69 261 VAL A N 1
ATOM 1989 C CA . VAL A 1 261 ? 16.969 7.717 -9.564 1.00 92.69 261 VAL A CA 1
ATOM 1990 C C . VAL A 1 261 ? 16.688 7.550 -11.058 1.00 92.69 261 VAL A C 1
ATOM 1992 O O . VAL A 1 261 ? 15.644 7.992 -11.535 1.00 92.69 261 VAL A O 1
ATOM 1995 N N . GLY A 1 262 ? 17.574 6.863 -11.787 1.00 94.56 262 GLY A N 1
ATOM 1996 C CA . GLY A 1 262 ? 17.390 6.595 -13.216 1.00 94.56 262 GLY A CA 1
ATOM 1997 C C . GLY A 1 262 ? 16.138 5.762 -13.497 1.00 94.56 262 GLY A C 1
ATOM 1998 O O . GLY A 1 262 ? 15.331 6.119 -14.352 1.00 94.56 262 GLY A O 1
ATOM 1999 N N . TYR A 1 263 ? 15.925 4.696 -12.724 1.00 93.62 263 TYR A N 1
ATOM 2000 C CA . TYR A 1 263 ? 14.714 3.881 -12.791 1.00 93.62 263 TYR A CA 1
ATOM 2001 C C . TYR A 1 263 ? 13.457 4.706 -12.493 1.00 93.62 263 TYR A C 1
ATOM 2003 O O . TYR A 1 263 ? 12.474 4.590 -13.216 1.00 93.62 263 TYR A O 1
ATOM 2011 N N . GLY A 1 264 ? 13.487 5.553 -11.460 1.00 92.06 264 GLY A N 1
ATOM 2012 C CA . GLY A 1 264 ? 12.373 6.422 -11.091 1.00 92.06 264 GLY A CA 1
ATOM 2013 C C . GLY A 1 264 ? 12.001 7.393 -12.209 1.00 92.06 264 GLY A C 1
ATOM 2014 O O . GLY A 1 264 ? 10.820 7.542 -12.510 1.00 92.06 264 GLY A O 1
ATOM 2015 N N . PHE A 1 265 ? 12.997 7.983 -12.876 1.00 93.25 265 PHE A N 1
ATOM 2016 C CA . PHE A 1 265 ? 12.780 8.837 -14.043 1.00 93.25 265 PHE A CA 1
ATOM 2017 C C . PHE A 1 265 ? 12.130 8.069 -15.200 1.00 93.25 265 PHE A C 1
ATOM 2019 O O . PHE A 1 265 ? 11.101 8.496 -15.716 1.00 93.25 265 PHE A O 1
ATOM 2026 N N . VAL A 1 266 ? 12.682 6.909 -15.574 1.00 94.06 266 VAL A N 1
ATOM 2027 C CA . VAL A 1 266 ? 12.117 6.080 -16.653 1.00 94.06 266 VAL A CA 1
ATOM 2028 C C . VAL A 1 266 ? 10.690 5.650 -16.311 1.00 94.06 266 VAL A C 1
ATOM 2030 O O . VAL A 1 266 ? 9.794 5.779 -17.139 1.00 94.06 266 VAL A O 1
ATOM 2033 N N . ALA A 1 267 ? 10.453 5.190 -15.084 1.00 91.12 267 ALA A N 1
ATOM 2034 C CA . ALA A 1 267 ? 9.136 4.764 -14.633 1.00 91.12 267 ALA A CA 1
ATOM 2035 C C . ALA A 1 267 ? 8.108 5.908 -14.653 1.00 91.12 267 ALA A C 1
ATOM 2037 O O . ALA A 1 267 ? 6.967 5.664 -15.022 1.00 91.12 267 ALA A O 1
ATOM 2038 N N . ALA A 1 268 ? 8.503 7.139 -14.315 1.00 88.56 268 ALA A N 1
ATOM 2039 C CA . ALA A 1 268 ? 7.613 8.302 -14.338 1.00 88.56 268 ALA A CA 1
ATOM 2040 C C . ALA A 1 268 ? 7.214 8.752 -15.757 1.00 88.56 268 ALA A C 1
ATOM 2042 O O . ALA A 1 268 ? 6.184 9.397 -15.916 1.00 88.56 268 ALA A O 1
ATOM 2043 N N . VAL A 1 269 ? 8.021 8.436 -16.775 1.00 90.94 269 VAL A N 1
ATOM 2044 C CA . VAL A 1 269 ? 7.740 8.779 -18.183 1.00 90.94 269 VAL A CA 1
ATOM 2045 C C . VAL A 1 269 ? 6.933 7.685 -18.887 1.00 90.94 269 VAL A C 1
ATOM 2047 O O . VAL A 1 269 ? 6.208 7.958 -19.844 1.00 90.94 269 VAL A O 1
ATOM 2050 N N . LEU A 1 270 ? 7.074 6.430 -18.455 1.00 92.56 270 LEU A N 1
ATOM 2051 C CA . LEU A 1 270 ? 6.367 5.314 -19.073 1.00 92.56 270 LEU A CA 1
ATOM 2052 C C . LEU A 1 270 ? 4.870 5.322 -18.720 1.00 92.56 270 LEU A C 1
ATOM 2054 O O . LEU A 1 270 ? 4.507 5.652 -17.592 1.00 92.56 270 LEU A O 1
ATOM 2058 N N . PRO A 1 271 ? 3.995 4.866 -19.640 1.00 91.88 271 PRO A N 1
ATOM 2059 C CA . PRO A 1 271 ? 2.570 4.736 -19.357 1.00 91.88 271 PRO A CA 1
ATOM 2060 C C . PRO A 1 271 ? 2.310 3.851 -18.135 1.00 91.88 271 PRO A C 1
ATOM 2062 O O . PRO A 1 271 ? 2.924 2.785 -17.984 1.00 91.88 271 PRO A O 1
ATOM 2065 N N . VAL A 1 272 ? 1.338 4.234 -17.303 1.00 89.50 272 VAL A N 1
ATOM 2066 C CA . VAL A 1 272 ? 1.060 3.554 -16.027 1.00 89.50 272 VAL A CA 1
ATOM 2067 C C . VAL A 1 272 ? 0.730 2.070 -16.234 1.00 89.50 272 VAL A C 1
ATOM 2069 O O . VAL A 1 272 ? 1.160 1.214 -15.459 1.00 89.50 272 VAL A O 1
ATOM 2072 N N . TRP A 1 273 ? 0.022 1.737 -17.315 1.00 89.62 273 TRP A N 1
ATOM 2073 C CA . TRP A 1 273 ? -0.355 0.361 -17.653 1.00 89.62 273 TRP A CA 1
ATOM 2074 C C . TRP A 1 273 ? 0.819 -0.519 -18.108 1.00 89.62 273 TRP A C 1
ATOM 2076 O O . TRP A 1 273 ? 0.686 -1.742 -18.089 1.00 89.62 273 TRP A O 1
ATOM 2086 N N . LEU A 1 274 ? 1.943 0.068 -18.536 1.00 92.38 274 LEU A N 1
ATOM 2087 C CA . LEU A 1 274 ? 3.072 -0.679 -19.091 1.00 92.38 274 LEU A CA 1
ATOM 2088 C C . LEU A 1 274 ? 3.987 -1.221 -17.993 1.00 92.38 274 LEU A C 1
ATOM 2090 O O . LEU A 1 274 ? 4.379 -2.383 -18.050 1.00 92.38 274 LEU A O 1
ATOM 2094 N N . LEU A 1 275 ? 4.326 -0.385 -17.008 1.00 92.94 275 LEU A N 1
ATOM 2095 C CA . LEU A 1 275 ? 5.275 -0.746 -15.953 1.00 92.94 275 LEU A CA 1
ATOM 2096 C C . LEU A 1 275 ? 4.663 -0.660 -14.556 1.00 92.94 275 LEU A C 1
ATOM 2098 O O . LEU A 1 275 ? 4.689 -1.656 -13.837 1.00 92.94 275 LEU A O 1
ATOM 2102 N N . LEU A 1 276 ? 4.111 0.493 -14.167 1.00 90.69 276 LEU A N 1
ATOM 2103 C CA . LEU A 1 276 ? 3.701 0.755 -12.782 1.00 90.69 276 LEU A CA 1
ATOM 2104 C C . LEU A 1 276 ? 2.611 -0.217 -12.313 1.00 90.69 276 LEU A C 1
ATOM 2106 O O . LEU A 1 276 ? 2.826 -0.971 -11.366 1.00 90.69 276 LEU A O 1
ATOM 2110 N N . ALA A 1 277 ? 1.473 -0.267 -13.008 1.00 90.00 277 ALA A N 1
ATOM 2111 C CA . ALA A 1 277 ? 0.345 -1.101 -12.594 1.00 90.00 277 ALA A CA 1
ATOM 2112 C C . ALA A 1 277 ? 0.673 -2.607 -12.605 1.00 90.00 277 ALA A C 1
ATOM 2114 O O . ALA A 1 277 ? 0.392 -3.279 -11.609 1.00 90.00 277 ALA A O 1
ATOM 2115 N N . PRO A 1 278 ? 1.296 -3.170 -13.665 1.00 92.25 278 PRO A N 1
ATOM 2116 C CA . PRO A 1 278 ? 1.656 -4.588 -13.686 1.00 92.25 278 PRO A CA 1
ATOM 2117 C C . PRO A 1 278 ? 2.716 -4.963 -12.647 1.00 92.25 278 PRO A C 1
ATOM 2119 O O . PRO A 1 278 ? 2.612 -6.023 -12.029 1.00 92.25 278 PRO A O 1
ATOM 2122 N N . ARG A 1 279 ? 3.719 -4.103 -12.421 1.00 93.94 279 ARG A N 1
ATOM 2123 C CA . ARG A 1 279 ? 4.761 -4.331 -11.409 1.00 93.94 279 ARG A CA 1
ATOM 2124 C C . ARG A 1 279 ? 4.171 -4.333 -10.006 1.00 93.94 279 ARG A C 1
ATOM 2126 O O . ARG A 1 279 ? 4.490 -5.206 -9.200 1.00 93.94 279 ARG A O 1
ATOM 2133 N N . ASP A 1 280 ? 3.309 -3.371 -9.713 1.00 92.38 280 ASP A N 1
ATOM 2134 C CA . ASP A 1 280 ? 2.669 -3.256 -8.408 1.00 92.38 280 ASP A CA 1
ATOM 2135 C C . ASP A 1 280 ? 1.689 -4.415 -8.170 1.00 92.38 280 ASP A C 1
ATOM 2137 O O . ASP A 1 280 ? 1.662 -5.016 -7.089 1.00 92.38 280 ASP A O 1
ATOM 2141 N N . TYR A 1 281 ? 0.970 -4.832 -9.215 1.00 91.94 281 TYR A N 1
ATOM 2142 C CA . TYR A 1 281 ? 0.163 -6.047 -9.187 1.00 91.94 281 TYR A CA 1
ATOM 2143 C C . TYR A 1 281 ? 1.008 -7.297 -8.890 1.00 91.94 281 TYR A C 1
ATOM 2145 O O . TYR A 1 281 ? 0.649 -8.090 -8.021 1.00 91.94 281 TYR A O 1
ATOM 2153 N N . LEU A 1 282 ? 2.169 -7.445 -9.535 1.00 92.12 282 LEU A N 1
ATOM 2154 C CA . LEU A 1 282 ? 3.101 -8.545 -9.278 1.00 92.12 282 LEU A CA 1
ATOM 2155 C C . LEU A 1 282 ? 3.621 -8.533 -7.829 1.00 92.12 282 LEU A C 1
ATOM 2157 O O . LEU A 1 282 ? 3.612 -9.559 -7.148 1.00 92.12 282 LEU A O 1
ATOM 2161 N N . SER A 1 283 ? 4.031 -7.362 -7.334 1.00 90.94 283 SER A N 1
ATOM 2162 C CA . SER A 1 283 ? 4.524 -7.176 -5.963 1.00 90.94 283 SER A CA 1
ATOM 2163 C C . SER A 1 283 ? 3.470 -7.523 -4.906 1.00 90.94 283 SER A C 1
ATOM 2165 O O . SER A 1 283 ? 3.804 -8.019 -3.826 1.00 90.94 283 SER A O 1
ATOM 2167 N N . THR A 1 284 ? 2.190 -7.323 -5.223 1.00 91.12 284 THR A N 1
ATOM 2168 C CA . THR A 1 284 ? 1.075 -7.661 -4.332 1.00 91.12 284 THR A CA 1
ATOM 2169 C C . THR A 1 284 ? 1.049 -9.143 -3.973 1.00 91.12 284 THR A C 1
ATOM 2171 O O . THR A 1 284 ? 0.803 -9.467 -2.811 1.00 91.12 284 THR A O 1
ATOM 2174 N N . PHE A 1 285 ? 1.370 -10.044 -4.910 1.00 90.94 285 PHE A N 1
ATOM 2175 C CA . PHE A 1 285 ? 1.442 -11.478 -4.614 1.00 90.94 285 PHE A CA 1
ATOM 2176 C C . PHE A 1 285 ? 2.489 -11.789 -3.544 1.00 90.94 285 PHE A C 1
ATOM 2178 O O . PHE A 1 285 ? 2.203 -12.544 -2.617 1.00 90.94 285 PHE A O 1
ATOM 2185 N N . LEU A 1 286 ? 3.669 -11.165 -3.622 1.00 89.25 286 LEU A N 1
ATOM 2186 C CA . LEU A 1 286 ? 4.728 -11.356 -2.629 1.00 89.25 286 LEU A CA 1
ATOM 2187 C C . LEU A 1 286 ? 4.334 -10.788 -1.264 1.00 89.25 286 LEU A C 1
ATOM 2189 O O . LEU A 1 286 ? 4.530 -11.440 -0.241 1.00 89.25 286 LEU A O 1
ATOM 2193 N N . LYS A 1 287 ? 3.760 -9.581 -1.246 1.00 90.06 287 LYS A N 1
ATOM 2194 C CA . LYS A 1 287 ? 3.376 -8.882 -0.013 1.00 90.06 287 LYS A CA 1
ATOM 2195 C C . LYS A 1 287 ? 2.239 -9.608 0.709 1.00 90.06 287 LYS A C 1
ATOM 2197 O O . LYS A 1 287 ? 2.387 -9.968 1.874 1.00 90.06 287 LYS A O 1
ATOM 2202 N N . ILE A 1 288 ? 1.130 -9.875 0.014 1.00 89.94 288 ILE A N 1
ATOM 2203 C CA . ILE A 1 288 ? -0.012 -10.603 0.587 1.00 89.94 288 ILE A CA 1
ATOM 2204 C C . ILE A 1 288 ? 0.392 -12.041 0.917 1.00 89.94 288 ILE A C 1
ATOM 2206 O O . ILE A 1 288 ? 0.064 -12.521 1.998 1.00 89.94 288 ILE A O 1
ATOM 2210 N N . GLY A 1 289 ? 1.139 -12.708 0.033 1.00 90.69 289 GLY A N 1
ATOM 2211 C CA . GLY A 1 289 ? 1.635 -14.065 0.259 1.00 90.69 289 GLY A CA 1
ATOM 2212 C C . GLY A 1 289 ? 2.475 -14.172 1.530 1.00 90.69 289 GLY A C 1
ATOM 2213 O O . GLY A 1 289 ? 2.227 -15.052 2.349 1.00 90.69 289 GLY A O 1
ATOM 2214 N N . THR A 1 290 ? 3.394 -13.228 1.752 1.00 89.81 290 THR A N 1
ATOM 2215 C CA . THR A 1 290 ? 4.197 -13.157 2.983 1.00 89.81 290 THR A CA 1
ATOM 2216 C C . THR A 1 290 ? 3.326 -12.932 4.222 1.00 89.81 290 THR A C 1
ATOM 2218 O O . THR A 1 290 ? 3.502 -13.628 5.218 1.00 89.81 290 THR A O 1
ATOM 2221 N N . ILE A 1 291 ? 2.355 -12.010 4.170 1.00 89.12 291 ILE A N 1
ATOM 2222 C CA . ILE A 1 291 ? 1.449 -11.733 5.301 1.00 89.12 291 ILE A CA 1
ATOM 2223 C C . ILE A 1 291 ? 0.603 -12.967 5.646 1.00 89.12 291 ILE A C 1
ATOM 2225 O O . ILE A 1 291 ? 0.495 -13.336 6.815 1.00 89.12 291 ILE A O 1
ATOM 2229 N N . VAL A 1 292 ? 0.024 -13.628 4.640 1.00 91.06 292 VAL A N 1
ATOM 2230 C CA . VAL A 1 292 ? -0.773 -14.849 4.829 1.00 91.06 292 VAL A CA 1
ATOM 2231 C C . VAL A 1 292 ? 0.102 -15.989 5.346 1.00 91.06 292 VAL A C 1
ATOM 2233 O O . VAL A 1 292 ? -0.296 -16.676 6.283 1.00 91.06 292 VAL A O 1
ATOM 2236 N N . GLY A 1 293 ? 1.304 -16.164 4.792 1.00 92.69 293 GLY A N 1
ATOM 2237 C CA . GLY A 1 293 ? 2.269 -17.162 5.253 1.00 92.69 293 GLY A CA 1
ATOM 2238 C C . GLY A 1 293 ? 2.660 -16.957 6.717 1.00 92.69 293 GLY A C 1
ATOM 2239 O O . GLY A 1 293 ? 2.635 -17.909 7.495 1.00 92.69 293 GLY A O 1
ATOM 2240 N N . LEU A 1 294 ? 2.927 -15.711 7.122 1.00 90.81 294 LEU A N 1
ATOM 2241 C CA . LEU A 1 294 ? 3.209 -15.361 8.515 1.00 90.81 294 LEU A CA 1
ATOM 2242 C C . LEU A 1 294 ? 2.005 -15.644 9.423 1.00 90.81 294 LEU A C 1
ATOM 2244 O O . LEU A 1 294 ? 2.172 -16.232 10.490 1.00 90.81 294 LEU A O 1
ATOM 2248 N N . ALA A 1 295 ? 0.793 -15.277 8.997 1.00 89.75 295 ALA A N 1
ATOM 2249 C CA . ALA A 1 295 ? -0.425 -15.549 9.755 1.00 89.75 295 ALA A CA 1
ATOM 2250 C C . ALA A 1 295 ? -0.628 -17.058 9.968 1.00 89.75 295 ALA A C 1
ATOM 2252 O O . ALA A 1 295 ? -0.829 -17.488 11.101 1.00 89.75 295 ALA A O 1
ATOM 2253 N N . VAL A 1 296 ? -0.500 -17.872 8.915 1.00 91.81 296 VAL A N 1
ATOM 2254 C CA . VAL A 1 296 ? -0.573 -19.342 9.005 1.00 91.81 296 VAL A CA 1
ATOM 2255 C C . VAL A 1 296 ? 0.528 -19.896 9.913 1.00 91.81 296 VAL A C 1
ATOM 2257 O O . VAL A 1 296 ? 0.249 -20.743 10.760 1.00 91.81 296 VAL A O 1
ATOM 2260 N N . GLY A 1 297 ? 1.753 -19.376 9.806 1.00 91.88 297 GLY A N 1
ATOM 2261 C CA . GLY A 1 297 ? 2.860 -19.731 10.695 1.00 91.88 297 GLY A CA 1
ATOM 2262 C C . GLY A 1 297 ? 2.534 -19.479 12.170 1.00 91.88 297 GLY A C 1
ATOM 2263 O O . GLY A 1 297 ? 2.764 -20.353 13.001 1.00 91.88 297 GLY A O 1
ATOM 2264 N N . ILE A 1 298 ? 1.919 -18.338 12.497 1.00 91.06 298 ILE A N 1
ATOM 2265 C CA . ILE A 1 298 ? 1.464 -18.014 13.860 1.00 91.06 298 ILE A CA 1
ATOM 2266 C C . ILE A 1 298 ? 0.354 -18.969 14.323 1.00 91.06 298 ILE A C 1
ATOM 2268 O O . ILE A 1 298 ? 0.376 -19.399 15.476 1.00 91.06 298 ILE A O 1
ATOM 2272 N N . LEU A 1 299 ? -0.590 -19.343 13.450 1.00 88.56 299 LEU A N 1
ATOM 2273 C CA . LEU A 1 299 ? -1.661 -20.295 13.789 1.00 88.56 299 LEU A CA 1
ATOM 2274 C C . LEU A 1 299 ? -1.118 -21.684 14.165 1.00 88.56 299 LEU A C 1
ATOM 2276 O O . LEU A 1 299 ? -1.664 -22.336 15.061 1.00 88.56 299 LEU A O 1
ATOM 2280 N N . ILE A 1 300 ? -0.063 -22.127 13.474 1.00 91.19 300 ILE A N 1
ATOM 2281 C CA . ILE A 1 300 ? 0.578 -23.432 13.679 1.00 91.19 300 ILE A CA 1
ATOM 2282 C C . ILE A 1 300 ? 1.504 -23.391 14.897 1.00 91.19 300 ILE A C 1
ATOM 2284 O O . ILE A 1 300 ? 1.350 -24.197 15.810 1.00 91.19 300 ILE A O 1
ATOM 2288 N N . MET A 1 301 ? 2.447 -22.443 14.920 1.00 91.69 301 MET A N 1
ATOM 2289 C CA . MET A 1 301 ? 3.491 -22.364 15.947 1.00 91.69 301 MET A CA 1
ATOM 2290 C C . MET A 1 301 ? 2.966 -21.865 17.287 1.00 91.69 301 MET A C 1
ATOM 2292 O O . MET A 1 301 ? 3.533 -22.202 18.321 1.00 91.69 301 MET A O 1
ATOM 2296 N N . ARG A 1 302 ? 1.900 -21.053 17.271 1.00 87.94 302 ARG A N 1
ATOM 2297 C CA . ARG A 1 302 ? 1.272 -20.479 18.467 1.00 87.94 302 ARG A CA 1
ATOM 2298 C C . ARG A 1 302 ? 2.308 -19.852 19.419 1.00 87.94 302 ARG A C 1
ATOM 2300 O O . ARG A 1 302 ? 2.365 -20.248 20.585 1.00 87.94 302 ARG A O 1
ATOM 2307 N N . PRO A 1 303 ? 3.142 -18.903 18.954 1.00 87.75 303 PRO A N 1
ATOM 2308 C CA . PRO A 1 303 ? 4.203 -18.339 19.776 1.00 87.75 303 PRO A CA 1
ATOM 2309 C C . PRO A 1 303 ? 3.635 -17.503 20.929 1.00 87.75 303 PRO A C 1
ATOM 2311 O O . PRO A 1 303 ? 2.646 -16.777 20.777 1.00 87.75 303 PRO A O 1
ATOM 2314 N N . THR A 1 304 ? 4.286 -17.591 22.085 1.00 86.38 304 THR A N 1
ATOM 2315 C CA . THR A 1 304 ? 4.018 -16.725 23.235 1.00 86.38 304 THR A CA 1
ATOM 2316 C C . THR A 1 304 ? 4.603 -15.332 23.001 1.00 86.38 304 THR A C 1
ATOM 2318 O O . THR A 1 304 ? 5.709 -15.181 22.480 1.00 86.38 304 THR A O 1
ATOM 2321 N N . LEU A 1 305 ? 3.846 -14.293 23.357 1.00 84.31 305 LEU A N 1
ATOM 2322 C CA . LEU A 1 305 ? 4.287 -12.905 23.247 1.00 84.31 305 LEU A CA 1
ATOM 2323 C C . LEU A 1 305 ? 5.242 -12.558 24.385 1.00 84.31 305 LEU A C 1
ATOM 2325 O O . LEU A 1 305 ? 4.821 -12.352 25.516 1.00 84.31 305 LEU A O 1
ATOM 2329 N N . THR A 1 306 ? 6.523 -12.418 24.055 1.00 86.12 306 THR A N 1
ATOM 2330 C CA . THR A 1 306 ? 7.570 -12.060 25.022 1.00 86.12 306 THR A CA 1
ATOM 2331 C C . THR A 1 306 ? 7.516 -10.596 25.462 1.00 86.12 306 THR A C 1
ATOM 2333 O O . THR A 1 306 ? 7.970 -10.264 26.556 1.00 86.12 306 THR A O 1
ATOM 2336 N N . MET A 1 307 ? 6.968 -9.712 24.623 1.00 85.56 307 MET A N 1
ATOM 2337 C CA . MET A 1 307 ? 6.820 -8.290 24.932 1.00 85.56 307 MET A CA 1
ATOM 2338 C C . MET A 1 307 ? 5.662 -8.084 25.925 1.00 85.56 307 MET A C 1
ATOM 2340 O O . MET A 1 307 ? 4.550 -8.539 25.645 1.00 85.56 307 MET A O 1
ATOM 2344 N N . PRO A 1 308 ? 5.859 -7.372 27.052 1.00 88.50 308 PRO A N 1
ATOM 2345 C CA . PRO A 1 308 ? 4.764 -7.037 27.955 1.00 88.50 308 PRO A CA 1
ATOM 2346 C C . PRO A 1 308 ? 3.740 -6.098 27.298 1.00 88.50 308 PRO A C 1
ATOM 2348 O O . PRO A 1 308 ? 4.039 -5.363 26.353 1.00 88.50 308 PRO A O 1
ATOM 2351 N N . ALA A 1 309 ? 2.513 -6.098 27.830 1.00 87.00 309 ALA A N 1
ATOM 2352 C CA . ALA A 1 309 ? 1.430 -5.238 27.344 1.00 87.00 309 ALA A CA 1
ATOM 2353 C C . ALA A 1 309 ? 1.798 -3.751 27.417 1.00 87.00 309 ALA A C 1
ATOM 2355 O O . ALA A 1 309 ? 1.575 -3.012 26.461 1.00 87.00 309 ALA A O 1
ATOM 2356 N N . LEU A 1 310 ? 2.403 -3.352 28.534 1.00 90.06 310 LEU A N 1
ATOM 2357 C CA . LEU A 1 310 ? 2.966 -2.033 28.775 1.00 90.06 310 LEU A CA 1
ATOM 2358 C C . LEU A 1 310 ? 4.371 -2.214 29.342 1.00 90.06 310 LEU A C 1
ATOM 2360 O O . LEU A 1 310 ? 4.604 -3.068 30.198 1.00 90.06 310 LEU A O 1
ATOM 2364 N N . THR A 1 311 ? 5.305 -1.409 28.865 1.00 89.75 311 THR A N 1
ATOM 2365 C CA . THR A 1 311 ? 6.676 -1.347 29.389 1.00 89.75 311 THR A CA 1
ATOM 2366 C C . THR A 1 311 ? 6.839 -0.157 30.332 1.00 89.75 311 THR A C 1
ATOM 2368 O O . THR A 1 311 ? 6.021 0.760 30.313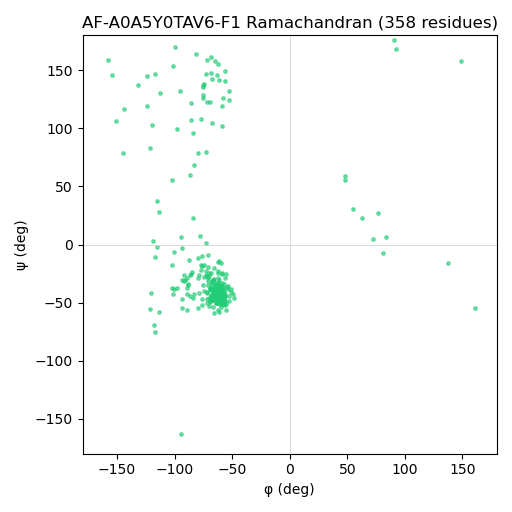 1.00 89.75 311 THR A O 1
ATOM 2371 N N . LYS A 1 312 ? 7.969 -0.077 31.044 1.00 87.31 312 LYS A N 1
ATOM 2372 C CA . LYS A 1 312 ? 8.330 1.118 31.828 1.00 87.31 312 LYS A CA 1
ATOM 2373 C C . LYS A 1 312 ? 8.379 2.418 31.008 1.00 87.31 312 LYS A C 1
ATOM 2375 O O . LYS A 1 312 ? 8.067 3.461 31.548 1.00 87.31 312 LYS A O 1
ATOM 2380 N N . PHE A 1 313 ? 8.678 2.334 29.710 1.00 87.81 313 PHE A N 1
ATOM 2381 C CA . PHE A 1 313 ? 8.829 3.488 28.812 1.00 87.81 313 PHE A CA 1
ATOM 2382 C C . PHE A 1 313 ? 7.508 4.118 28.338 1.00 87.81 313 PHE A C 1
ATOM 2384 O O . PHE A 1 313 ? 7.508 4.978 27.460 1.00 87.81 313 PHE A O 1
ATOM 2391 N N . VAL A 1 314 ? 6.366 3.681 28.879 1.00 84.06 314 VAL A N 1
ATOM 2392 C CA . VAL A 1 314 ? 5.058 4.315 28.617 1.00 84.06 314 VAL A CA 1
ATOM 2393 C C . VAL A 1 314 ? 5.001 5.740 29.182 1.00 84.06 314 VAL A C 1
ATOM 2395 O O . VAL A 1 314 ? 4.208 6.550 28.713 1.00 84.06 314 VAL A O 1
ATOM 2398 N N . ASP A 1 315 ? 5.878 6.054 30.136 1.00 83.81 315 ASP A N 1
ATOM 2399 C CA . ASP A 1 315 ? 6.112 7.391 30.691 1.00 83.81 315 ASP A CA 1
ATOM 2400 C C . ASP A 1 315 ? 6.862 8.347 29.740 1.00 83.81 315 ASP A C 1
ATOM 2402 O O . ASP A 1 315 ? 7.163 9.478 30.109 1.00 83.81 315 ASP A O 1
ATOM 2406 N N . GLY A 1 316 ? 7.199 7.888 28.533 1.00 83.62 316 GLY A N 1
ATOM 2407 C CA . GLY A 1 316 ? 7.867 8.684 27.511 1.00 83.62 316 GLY A CA 1
ATOM 2408 C C . GLY A 1 316 ? 9.385 8.772 27.631 1.00 83.62 316 GLY A C 1
ATOM 2409 O O . GLY A 1 316 ? 10.021 9.455 26.826 1.00 83.62 316 GLY A O 1
ATOM 2410 N N . THR A 1 317 ? 9.994 8.025 28.554 1.00 86.88 317 THR A N 1
ATOM 2411 C CA . THR A 1 317 ? 11.459 7.924 28.710 1.00 86.88 317 THR A CA 1
ATOM 2412 C C . THR A 1 317 ? 12.098 6.887 27.772 1.00 86.88 317 THR A C 1
ATOM 2414 O O . THR A 1 317 ? 13.173 6.346 28.041 1.00 86.88 317 THR A O 1
ATOM 2417 N N . GLY A 1 318 ? 11.419 6.567 26.666 1.00 84.38 318 GLY A N 1
ATOM 2418 C CA . GLY A 1 318 ? 11.812 5.522 25.726 1.00 84.38 318 GLY A CA 1
ATOM 2419 C C . GLY A 1 318 ? 13.150 5.786 25.019 1.00 84.38 318 GLY A C 1
ATOM 2420 O O . GLY A 1 318 ? 13.475 6.932 24.712 1.00 84.38 318 GLY A O 1
ATOM 2421 N N . PRO A 1 319 ? 13.938 4.734 24.723 1.00 84.94 319 PRO A N 1
ATOM 2422 C CA . PRO A 1 319 ? 15.260 4.876 24.110 1.00 84.94 319 PRO A CA 1
ATOM 2423 C C . PRO A 1 319 ? 15.223 5.174 22.604 1.00 84.94 319 PRO A C 1
ATOM 2425 O O . PRO A 1 319 ? 16.211 5.656 22.058 1.00 84.94 319 PRO A O 1
ATOM 2428 N N . VAL A 1 320 ? 14.124 4.849 21.913 1.00 84.19 320 VAL A N 1
ATOM 2429 C CA . VAL A 1 320 ? 13.979 5.065 20.463 1.00 84.19 320 VAL A CA 1
ATOM 2430 C C . VAL A 1 320 ? 13.555 6.502 20.177 1.00 84.19 320 VAL A C 1
ATOM 2432 O O . VAL A 1 320 ? 14.053 7.133 19.248 1.00 84.19 320 VAL A O 1
ATOM 2435 N N . TRP A 1 321 ? 12.624 7.011 20.976 1.00 82.81 321 TRP A N 1
ATOM 2436 C CA . TRP A 1 321 ? 12.166 8.392 20.946 1.00 82.81 321 TRP A CA 1
ATOM 2437 C C . TRP A 1 321 ? 11.615 8.774 22.317 1.00 82.81 321 TRP A C 1
ATOM 2439 O O . TRP A 1 321 ? 11.013 7.944 23.006 1.00 82.81 321 TRP A O 1
ATOM 2449 N N . THR A 1 322 ? 11.821 10.038 22.680 1.00 82.06 322 THR A N 1
ATOM 2450 C CA . THR A 1 322 ? 11.356 10.640 23.931 1.00 82.06 322 THR A CA 1
ATOM 2451 C C . THR A 1 322 ? 10.032 11.357 23.710 1.00 82.06 322 THR A C 1
ATOM 2453 O O . THR A 1 322 ? 9.918 12.151 22.775 1.00 82.06 322 THR A O 1
ATOM 2456 N N . GLY A 1 323 ? 9.055 11.121 24.578 1.00 82.75 323 GLY A N 1
ATOM 2457 C CA . GLY A 1 323 ? 7.760 11.796 24.530 1.00 82.75 323 GLY A CA 1
ATOM 2458 C C . GLY A 1 323 ? 6.618 10.923 25.032 1.00 82.75 323 GLY A C 1
ATOM 2459 O O . GLY A 1 323 ? 6.711 9.699 25.031 1.00 82.75 323 GLY A O 1
ATOM 2460 N N . ASP A 1 324 ? 5.530 11.561 25.447 1.00 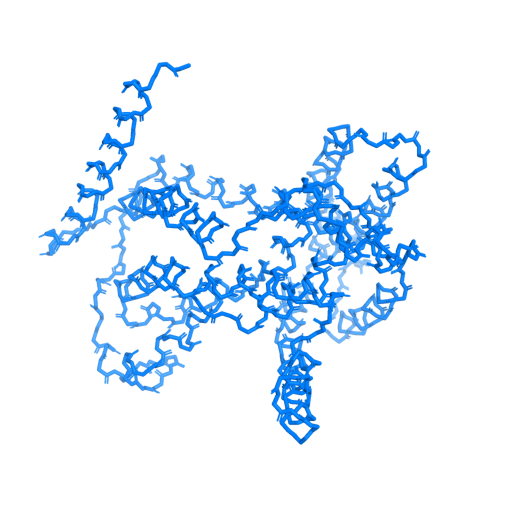84.56 324 ASP A N 1
ATOM 2461 C CA . ASP A 1 324 ? 4.358 10.868 25.977 1.00 84.56 324 ASP A CA 1
ATOM 2462 C C . ASP A 1 324 ? 3.709 9.940 24.940 1.00 84.56 324 ASP A C 1
ATOM 2464 O O . ASP A 1 324 ? 3.776 10.172 23.728 1.00 84.56 324 ASP A O 1
ATOM 2468 N N . LEU A 1 325 ? 3.000 8.912 25.424 1.00 82.81 325 LEU A N 1
ATOM 2469 C CA . LEU A 1 325 ? 2.241 7.977 24.585 1.00 82.81 325 LEU A CA 1
ATOM 2470 C C . LEU A 1 325 ? 1.339 8.711 23.578 1.00 82.81 325 LEU A C 1
ATOM 2472 O O . LEU A 1 325 ? 1.277 8.349 22.405 1.00 82.81 325 LEU A O 1
ATOM 2476 N N . PHE A 1 326 ? 0.665 9.769 24.023 1.00 84.25 326 PHE A N 1
ATOM 2477 C CA . PHE A 1 326 ? -0.096 10.666 23.164 1.00 84.25 326 PHE A CA 1
ATOM 2478 C C . PHE A 1 326 ? 0.583 12.043 23.134 1.00 84.25 326 PHE A C 1
ATOM 2480 O O . PHE A 1 326 ? 0.847 12.583 24.204 1.00 84.25 326 PHE A O 1
ATOM 2487 N N . PRO A 1 327 ? 0.835 12.642 21.951 1.00 84.25 327 PRO A N 1
ATOM 2488 C CA . PRO A 1 327 ? 0.384 12.229 20.614 1.00 84.25 327 PRO A CA 1
ATOM 2489 C C . PRO A 1 327 ? 1.371 11.336 19.840 1.00 84.25 327 PRO A C 1
ATOM 2491 O O . PRO A 1 327 ? 1.070 10.916 18.721 1.00 84.25 327 PRO A O 1
ATOM 2494 N N . PHE A 1 328 ? 2.553 11.047 20.387 1.00 85.44 328 PHE A N 1
ATOM 2495 C CA . PHE A 1 328 ? 3.652 10.478 19.604 1.00 85.44 328 PHE A CA 1
ATOM 2496 C C . PHE A 1 328 ? 3.390 9.065 19.081 1.00 85.44 328 PHE A C 1
ATOM 2498 O O . PHE A 1 328 ? 3.837 8.751 17.977 1.00 85.44 328 PHE A O 1
ATOM 2505 N N . LEU A 1 329 ? 2.627 8.224 19.791 1.00 85.12 329 LEU A N 1
ATOM 2506 C CA . LEU A 1 329 ? 2.229 6.906 19.282 1.00 85.12 329 LEU A CA 1
ATOM 2507 C C . LEU A 1 329 ? 1.481 7.025 17.947 1.00 85.12 329 LEU A C 1
ATOM 2509 O O . LEU A 1 329 ? 1.717 6.233 17.034 1.00 85.12 329 LEU A O 1
ATOM 2513 N N . PHE A 1 330 ? 0.607 8.028 17.820 1.00 85.19 330 PHE A N 1
ATOM 2514 C CA . PHE A 1 330 ? -0.237 8.205 16.636 1.00 85.19 330 PHE A CA 1
ATOM 2515 C C . PHE A 1 330 ? 0.589 8.650 15.432 1.00 85.19 330 PHE A C 1
ATOM 2517 O O . PHE A 1 330 ? 0.331 8.223 14.310 1.00 85.19 330 PHE A O 1
ATOM 2524 N N . ILE A 1 331 ? 1.623 9.455 15.681 1.00 84.62 331 ILE A N 1
ATOM 2525 C CA . ILE A 1 331 ? 2.576 9.899 14.661 1.00 84.62 331 ILE A CA 1
ATOM 2526 C C . ILE A 1 331 ? 3.527 8.751 14.282 1.00 84.62 331 ILE A C 1
ATOM 2528 O O . ILE A 1 331 ? 3.816 8.542 13.106 1.00 84.62 331 ILE A O 1
ATOM 2532 N N . THR A 1 332 ? 3.978 7.966 15.265 1.00 85.69 332 THR A N 1
ATOM 2533 C CA . THR A 1 332 ? 4.915 6.847 15.067 1.00 85.69 332 THR A CA 1
ATOM 2534 C C . THR A 1 332 ? 4.280 5.726 14.247 1.00 85.69 332 THR A C 1
ATOM 2536 O O . THR A 1 332 ? 4.888 5.206 13.312 1.00 85.69 332 THR A O 1
ATOM 2539 N N . ILE A 1 333 ? 3.026 5.381 14.549 1.00 86.69 333 ILE A N 1
ATOM 2540 C CA . ILE A 1 333 ? 2.224 4.425 13.779 1.00 86.69 333 ILE A CA 1
ATOM 2541 C C . ILE A 1 333 ? 1.224 5.198 12.899 1.00 86.69 333 ILE A C 1
ATOM 2543 O O . ILE A 1 333 ? 0.009 4.992 12.948 1.00 86.69 333 ILE A O 1
ATOM 2547 N N . ALA A 1 334 ? 1.745 6.112 12.079 1.00 81.94 334 ALA A N 1
ATOM 2548 C CA . ALA A 1 334 ? 0.945 6.807 11.072 1.00 81.94 334 ALA A CA 1
ATOM 2549 C C . ALA A 1 334 ? 0.580 5.861 9.914 1.00 81.94 334 ALA A C 1
ATOM 2551 O O . ALA A 1 334 ? -0.588 5.699 9.562 1.00 81.94 334 ALA A O 1
ATOM 2552 N N . CYS A 1 335 ? 1.580 5.160 9.360 1.00 74.88 335 CYS A N 1
ATOM 2553 C CA . CYS A 1 335 ? 1.410 4.180 8.282 1.00 74.88 335 CYS A CA 1
ATOM 2554 C C . CYS A 1 335 ? 0.738 2.902 8.806 1.00 74.88 335 CYS A C 1
ATOM 2556 O O . CYS A 1 335 ? 1.395 1.911 9.104 1.00 74.88 335 CYS A O 1
ATOM 2558 N N . GLY A 1 336 ? -0.576 2.959 8.956 1.00 65.44 336 GLY A N 1
ATOM 2559 C CA . GLY A 1 336 ? -1.410 1.912 9.525 1.00 65.44 336 GLY A CA 1
ATOM 2560 C C . GLY A 1 336 ? -2.728 2.524 9.959 1.00 65.44 336 GLY A C 1
ATOM 2561 O O . GLY A 1 336 ? -3.765 2.123 9.468 1.00 65.44 336 GLY A O 1
ATOM 2562 N N . ALA A 1 337 ? -2.686 3.568 10.783 1.00 78.00 337 ALA A N 1
ATOM 2563 C CA . ALA A 1 337 ? -3.893 4.190 11.305 1.00 78.00 337 ALA A CA 1
ATOM 2564 C C . ALA A 1 337 ? -4.298 5.489 10.604 1.00 78.00 337 ALA A C 1
ATOM 2566 O O . ALA A 1 337 ? -5.480 5.664 10.376 1.00 78.00 337 ALA A O 1
ATOM 2567 N 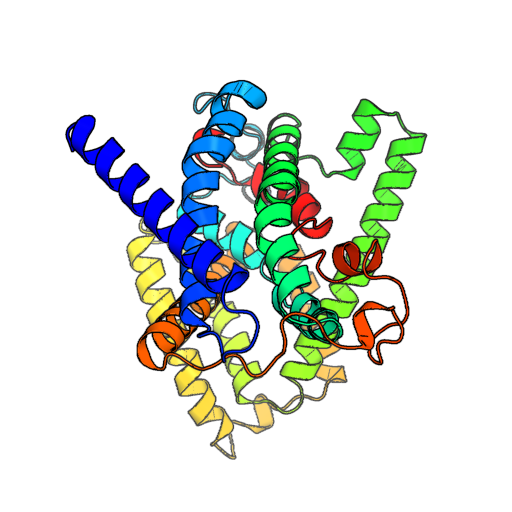N . VAL A 1 338 ? -3.371 6.399 10.286 1.00 82.50 338 VAL A N 1
ATOM 2568 C CA . VAL A 1 338 ? -3.656 7.689 9.626 1.00 82.50 338 VAL A CA 1
ATOM 2569 C C . VAL A 1 338 ? -2.433 8.099 8.808 1.00 82.50 338 VAL A C 1
ATOM 2571 O O . VAL A 1 338 ? -1.419 8.511 9.369 1.00 82.50 338 VAL A O 1
ATOM 2574 N N . SER A 1 339 ? -2.509 7.982 7.480 1.00 81.31 339 SER A N 1
ATOM 2575 C CA . SER A 1 339 ? -1.358 8.187 6.594 1.00 81.31 339 SER A CA 1
ATOM 2576 C C . SER A 1 339 ? -1.629 9.244 5.528 1.00 81.31 339 SER A C 1
ATOM 2578 O O . SER A 1 339 ? -2.467 9.066 4.648 1.00 81.31 339 SER A O 1
ATOM 2580 N N . GLY A 1 340 ? -0.839 10.322 5.536 1.00 81.75 340 GLY A N 1
ATOM 2581 C CA . GLY A 1 340 ? -0.866 11.314 4.456 1.00 81.75 340 GLY A CA 1
ATOM 2582 C C . GLY A 1 340 ? -0.462 10.723 3.101 1.00 81.75 340 GLY A C 1
ATOM 2583 O O . GLY A 1 340 ? -1.005 11.111 2.073 1.00 81.75 340 GLY A O 1
ATOM 2584 N N . PHE A 1 341 ? 0.434 9.731 3.084 1.00 86.12 341 PHE A N 1
ATOM 2585 C CA . PHE A 1 341 ? 0.855 9.077 1.843 1.00 86.12 341 PHE A CA 1
ATOM 2586 C C . PHE A 1 341 ? -0.270 8.256 1.205 1.00 86.12 341 PHE A C 1
ATOM 2588 O O . PHE A 1 341 ? -0.430 8.273 -0.012 1.00 86.12 341 PHE A O 1
ATOM 2595 N N . HIS A 1 342 ? -1.088 7.578 2.015 1.00 90.19 342 HIS A N 1
ATOM 2596 C CA . HIS A 1 342 ? -2.233 6.819 1.503 1.00 90.19 342 HIS A CA 1
ATOM 2597 C C . HIS A 1 342 ? -3.274 7.758 0.888 1.00 90.19 342 HIS A C 1
ATOM 2599 O O . HIS A 1 342 ? -3.761 7.484 -0.208 1.00 90.19 342 HIS A O 1
ATOM 2605 N N . ALA A 1 343 ? -3.508 8.922 1.500 1.00 89.19 343 ALA A N 1
ATOM 2606 C CA . ALA A 1 343 ? -4.356 9.969 0.934 1.00 89.19 343 ALA A CA 1
ATOM 2607 C C . ALA A 1 343 ? -3.801 10.545 -0.388 1.00 89.19 343 ALA A C 1
ATOM 2609 O O . ALA A 1 343 ? -4.571 10.834 -1.308 1.00 89.19 343 ALA A O 1
ATOM 2610 N N . LEU A 1 344 ? -2.477 10.673 -0.533 1.00 89.69 344 LEU A N 1
ATOM 2611 C CA . LEU A 1 344 ? -1.848 11.103 -1.791 1.00 89.69 344 LEU A CA 1
ATOM 2612 C C . LEU A 1 344 ? -2.050 10.074 -2.915 1.00 89.69 344 LEU A C 1
ATOM 2614 O O . LEU A 1 344 ? -2.413 10.453 -4.025 1.00 89.69 344 LEU A O 1
ATOM 2618 N N . ILE A 1 345 ? -1.906 8.775 -2.635 1.00 91.38 345 ILE A N 1
ATOM 2619 C CA . ILE A 1 345 ? -2.196 7.704 -3.612 1.00 91.38 345 ILE A CA 1
ATOM 2620 C C . ILE A 1 345 ? -3.702 7.617 -3.921 1.00 91.38 345 ILE A C 1
ATOM 2622 O O . ILE A 1 345 ? -4.108 7.434 -5.074 1.00 91.38 345 ILE A O 1
ATOM 2626 N N . SER A 1 346 ? -4.541 7.789 -2.899 1.00 92.69 346 SER A N 1
ATOM 2627 C CA . SER A 1 346 ? -6.003 7.778 -3.016 1.00 92.69 346 SER A CA 1
ATOM 2628 C C . SER A 1 346 ? -6.531 8.962 -3.821 1.00 92.69 346 SER A C 1
ATOM 2630 O O . SER A 1 346 ? -7.533 8.815 -4.505 1.00 92.69 346 SER A O 1
ATOM 2632 N N . SER A 1 347 ? -5.858 10.115 -3.803 1.00 92.12 347 SER A N 1
ATOM 2633 C CA . SER A 1 347 ? -6.245 11.283 -4.609 1.00 92.12 347 SER A CA 1
ATOM 2634 C C . SER A 1 347 ? -5.540 11.371 -5.964 1.00 92.12 347 SER A C 1
ATOM 2636 O O . SER A 1 347 ? -6.122 11.907 -6.899 1.00 92.12 347 SER A O 1
ATOM 2638 N N . GLY A 1 348 ? -4.310 10.873 -6.095 1.00 87.62 348 GLY A N 1
ATOM 2639 C CA . GLY A 1 348 ? -3.460 11.162 -7.254 1.00 87.62 348 GLY A CA 1
ATOM 2640 C C . GLY A 1 348 ? -3.435 10.101 -8.355 1.00 87.62 348 GLY A C 1
ATOM 2641 O O . GLY A 1 348 ? -3.356 10.461 -9.530 1.00 87.62 348 GLY A O 1
ATOM 2642 N N . THR A 1 349 ? -3.478 8.809 -8.010 1.00 91.00 349 THR A N 1
ATOM 2643 C CA . THR A 1 349 ? -3.290 7.715 -8.988 1.00 91.00 349 THR A CA 1
ATOM 2644 C C . THR A 1 349 ? -4.561 6.896 -9.172 1.00 91.00 349 THR A C 1
ATOM 2646 O O . THR A 1 349 ? -5.138 6.849 -10.254 1.00 91.00 349 THR A O 1
ATOM 2649 N N . THR A 1 350 ? -5.062 6.318 -8.084 1.00 93.81 350 THR A N 1
ATOM 2650 C CA . THR A 1 350 ? -6.212 5.398 -8.068 1.00 93.81 350 THR A CA 1
ATOM 2651 C C . THR A 1 350 ? -7.470 5.951 -8.758 1.00 93.81 350 THR A C 1
ATOM 2653 O O . THR A 1 350 ? -8.057 5.222 -9.562 1.00 93.81 350 THR A O 1
ATOM 2656 N N . PRO A 1 351 ? -7.874 7.225 -8.547 1.00 94.69 351 PRO A N 1
ATOM 2657 C CA . PRO A 1 351 ? -9.029 7.816 -9.229 1.00 94.69 351 PRO A CA 1
ATOM 2658 C C . PRO A 1 351 ? -8.940 7.772 -10.756 1.00 94.69 351 PRO A C 1
ATOM 2660 O O . PRO A 1 351 ? -9.954 7.607 -11.433 1.00 94.69 351 PRO A O 1
ATOM 2663 N N . LYS A 1 352 ? -7.723 7.905 -11.301 1.00 94.25 352 LYS A N 1
ATOM 2664 C CA . LYS A 1 352 ? -7.451 7.976 -12.744 1.00 94.25 352 LYS A CA 1
ATOM 2665 C C . LYS A 1 352 ? -7.539 6.615 -13.434 1.00 94.25 352 LYS A C 1
ATOM 2667 O O . LYS A 1 352 ? -7.568 6.546 -14.656 1.00 94.25 352 LYS A O 1
ATOM 2672 N N . MET A 1 353 ? -7.634 5.534 -12.660 1.00 93.38 353 MET A N 1
ATOM 2673 C CA . MET A 1 353 ? -7.653 4.161 -13.173 1.00 93.38 353 MET A CA 1
ATOM 2674 C C . MET A 1 353 ? -8.955 3.407 -12.873 1.00 93.38 353 MET A C 1
ATOM 2676 O O . MET A 1 353 ? -9.192 2.319 -13.401 1.00 93.38 353 MET A O 1
ATOM 2680 N N . LEU A 1 354 ? -9.805 3.977 -12.020 1.00 93.88 354 LEU A N 1
ATOM 2681 C CA . LEU A 1 354 ? -11.056 3.390 -11.552 1.00 93.88 354 LEU A CA 1
ATOM 2682 C C . LEU A 1 354 ? -12.095 3.403 -12.681 1.00 93.88 354 LEU A C 1
ATOM 2684 O O . LEU A 1 354 ? -12.400 4.476 -13.184 1.00 93.88 354 LEU A O 1
ATOM 2688 N N . ALA A 1 355 ? -12.672 2.270 -13.097 1.00 91.75 355 ALA A N 1
ATOM 2689 C CA . ALA A 1 355 ? -13.605 2.268 -14.238 1.00 91.75 355 ALA A CA 1
ATOM 2690 C C . ALA A 1 355 ? -15.026 2.746 -13.878 1.00 91.75 355 ALA A C 1
ATOM 2692 O O . ALA A 1 355 ? -15.738 3.277 -14.724 1.00 91.75 355 ALA A O 1
ATOM 2693 N N . ASN A 1 356 ? -15.453 2.539 -12.631 1.00 92.06 356 ASN A N 1
ATOM 2694 C CA . ASN A 1 356 ? -16.684 3.089 -12.055 1.00 92.06 356 ASN A CA 1
ATOM 2695 C C . ASN A 1 356 ? -16.578 3.111 -10.528 1.00 92.06 356 ASN A C 1
ATOM 2697 O O . ASN A 1 356 ? -15.814 2.328 -9.962 1.00 92.06 356 ASN A O 1
ATOM 2701 N N . GLU A 1 357 ? -17.375 3.945 -9.855 1.00 90.94 357 GLU A N 1
ATOM 2702 C CA . GLU A 1 357 ? -17.299 4.098 -8.394 1.00 90.94 357 GLU A CA 1
ATOM 2703 C C . GLU A 1 357 ? -17.533 2.786 -7.617 1.00 90.94 357 GLU A C 1
ATOM 2705 O O . GLU A 1 357 ? -17.027 2.637 -6.511 1.00 90.94 357 GLU A O 1
ATOM 2710 N N . GLY A 1 358 ? -18.247 1.804 -8.181 1.00 88.12 358 GLY A N 1
ATOM 2711 C CA . GLY A 1 358 ? -18.465 0.499 -7.543 1.00 88.12 358 GLY A CA 1
ATOM 2712 C C . GLY A 1 358 ? -17.225 -0.408 -7.490 1.00 88.12 358 GLY A C 1
ATOM 2713 O O . GLY A 1 358 ? -17.262 -1.475 -6.863 1.00 88.12 358 GLY A O 1
ATOM 2714 N N . GLN A 1 359 ? -16.139 -0.038 -8.176 1.00 86.25 359 GLN A N 1
ATOM 2715 C CA . GLN A 1 359 ? -14.866 -0.757 -8.115 1.00 86.25 359 GLN A CA 1
ATOM 2716 C C . GLN A 1 359 ? -13.973 -0.330 -6.949 1.00 86.25 359 GLN A C 1
ATOM 2718 O O . GLN A 1 359 ? -13.167 -1.167 -6.531 1.00 86.25 359 GLN A O 1
ATOM 2723 N N . ALA A 1 360 ? -14.135 0.903 -6.456 1.00 80.06 360 ALA A N 1
ATOM 2724 C CA . ALA A 1 360 ? -13.520 1.375 -5.216 1.00 80.06 360 ALA A CA 1
ATOM 2725 C C . ALA A 1 360 ? -14.012 0.539 -4.026 1.00 80.06 360 ALA A C 1
ATOM 2727 O O . ALA A 1 360 ? -13.191 0.288 -3.119 1.00 80.06 360 ALA A O 1
#

Sequence (360 aa):
MNKSGKYLVWTALSVLGAFALGYIALNRGEQINALWIVVASVCVYLIAYRFYGLYIAKKVLAVDPTRMTPAVRHNDGLDYVPTDKKVLFGHHFAAIAGAGPLVGPVLAAQMGYLPGMIWLLAGVVLAGAVQDFMVLFVSTRRDGRSLGELVKEEMGATAGVIALVACFMIMVIILAVLAMIVVKALTHSPWGTYTVAFTIPLAIFMGIYLRYLRPGRIGEVSVIGLVFLIFAIISGGWVAASPTWAPYFDFTGVQLTWMLVGYGFVAAVLPVWLLLAPRDYLSTFLKIGTIVGLAVGILIMRPTLTMPALTKFVDGTGPVWTGDLFPFLFITIACGAVSGFHALISSGTTPKMLANEGQA

Radius of gyration: 22.24 Å; Cα contacts (8 Å, |Δi|>4): 469; chains: 1; bounding box: 62×54×61 Å

InterPro domains:
  IPR003706 CstA, N-terminal domain [PF02554] (33-360)
  IPR051605 Peptide Transporter Carbon Starvation [PTHR30252] (32-359)

Nearest PDB structures (foldseek):
  6jx6-assembly1_C  TM=2.706E-01  e=4.059E+00  Homo sapiens
  7a0g-assembly1_HHH  TM=1.080E-01  e=4.440E+00  Serratia marcescens